Protein AF-A0ABD0ST08-F1 (afdb_monomer_lite)

InterPro domains:
  IPR003152 FATC domain [PF02260] (223-250)
  IPR003152 FATC domain [PS51190] (219-250)
  IPR003152 FATC domain [SM01343] (218-250)
  IPR050517 DNA Damage Response and Repair Kinase [PTHR11139] (200-249)

Foldseek 3Di:
DDLADPPRDHDPVVVVVVVVVVVVVVVVVVVVVVVVLVVLVVLLVVLVVVLVVVVVVLVVVCVVCVVVLVVLVVQLVVDDDPRLSVVLVVLNVVLVVLSVLSVVLNVVVVVPPPPDPSSVVSSVSSVVSVVVNVVSVVVSVVSVVCNVVVVPPPDDDDDCPDDDDPDPDPDDDDDDDDDDDDDDDDDDDDPVVVVVVVVVVVVCVVCVVQQPNVPVVDRDDPVRSVVVVVCCLPDPVNLVPDDVVVVSPD

Sequence (250 aa):
MEMLHPEGNIDTQWVDNVSALIRELTTQRTQEAAAARTRAAQAAARLRTSVDNALVHQATRKALLADTTAPLAVLAQAYKGVNPAATYLSAERSADALVSALQAVGEAEASGVGACALERACVAAGARACAQLAVDLPALNEMLLELHNTWSAETGGRRLTRQAAVVTSRHNKHGTSGVGPWGGGAGGGAGGARSAWGAGVWRRVRLKLEGRDTEPARRAMPHEQVDYIISEATSAENLCLMYEGWMAWV

pLDDT: mean 75.22, std 19.96, range [27.53, 97.81]

Organism: Loxostege sticticalis (NCBI:txid481309)

Radius of gyration: 36.97 Å; chains: 1; bounding box: 87×45×117 Å

Secondary structure (DSSP, 8-state):
-----TT----HHHHHHHHHHHHHHHHHHHHHHHHHHHHHHHHHHHHHHHHHHHHHHHHHHHHHHHHHHHHHHHHHHH--SS-HHHHHHHHHHHHHHHHHHHHHHHHHHHTT-STTHHHHHHHHHHHHHHHHHHHHHHHHHHHHHHHHHHTT-STTS---TT---------------------------SSHHHHHHHHHHHHHHHHHHHT-SS-TTS---HHHHHHHHHHHHT-HHHHTTS-GGG-TT-

Structure (mmCIF, N/CA/C/O backbone):
data_AF-A0ABD0ST08-F1
#
_entry.id   AF-A0ABD0ST08-F1
#
loop_
_atom_site.group_PDB
_atom_site.id
_atom_site.type_symbol
_atom_site.label_atom_id
_atom_site.label_alt_id
_atom_site.label_comp_id
_atom_site.label_asym_id
_atom_site.label_entity_id
_atom_site.label_seq_id
_atom_site.pdbx_PDB_ins_code
_atom_site.Cartn_x
_atom_site.Cartn_y
_atom_site.Cartn_z
_atom_site.occupancy
_atom_site.B_iso_or_equiv
_atom_site.auth_seq_id
_atom_site.auth_comp_id
_atom_site.auth_asym_id
_atom_site.auth_atom_id
_atom_site.pdbx_PDB_model_num
ATOM 1 N N . MET A 1 1 ? 34.126 -20.563 -55.868 1.00 44.44 1 MET A N 1
ATOM 2 C CA . MET A 1 1 ? 33.572 -19.267 -56.303 1.00 44.44 1 MET A CA 1
ATOM 3 C C . MET A 1 1 ? 34.761 -18.350 -56.471 1.00 44.44 1 MET A C 1
ATOM 5 O O . MET A 1 1 ? 35.385 -17.999 -55.479 1.00 44.44 1 MET A O 1
ATOM 9 N N . GLU A 1 2 ? 35.175 -18.168 -57.722 1.00 51.19 2 GLU A N 1
ATOM 10 C CA . GLU A 1 2 ? 36.382 -17.440 -58.116 1.00 51.19 2 GLU A CA 1
ATOM 11 C C . GLU A 1 2 ? 36.305 -15.994 -57.635 1.00 51.19 2 GLU A C 1
ATOM 13 O O . GLU A 1 2 ? 35.372 -15.270 -57.965 1.00 51.19 2 GLU A O 1
ATOM 18 N N . MET A 1 3 ? 37.282 -15.595 -56.827 1.00 51.03 3 MET A N 1
ATOM 19 C CA . MET A 1 3 ? 37.421 -14.223 -56.341 1.00 51.03 3 MET A CA 1
ATOM 20 C C . MET A 1 3 ? 38.846 -13.701 -56.566 1.00 51.03 3 MET A C 1
ATOM 22 O O . MET A 1 3 ? 39.358 -12.893 -55.799 1.00 51.03 3 MET A O 1
ATOM 26 N N . LEU A 1 4 ? 39.503 -14.197 -57.616 1.00 50.00 4 LEU A N 1
ATOM 27 C CA . LEU A 1 4 ? 40.804 -13.727 -58.076 1.00 50.00 4 LEU A CA 1
ATOM 28 C C . LEU A 1 4 ? 40.774 -13.701 -59.606 1.00 50.00 4 LEU A C 1
ATOM 30 O O . LEU A 1 4 ? 40.733 -14.750 -60.246 1.00 50.00 4 LEU A O 1
ATOM 34 N N . HIS A 1 5 ? 40.779 -12.501 -60.188 1.00 54.59 5 HIS A N 1
ATOM 35 C CA . HIS A 1 5 ? 41.140 -12.332 -61.593 1.00 54.59 5 HIS A CA 1
ATOM 36 C C . HIS A 1 5 ? 42.574 -12.859 -61.809 1.00 54.59 5 HIS A C 1
ATOM 38 O O . HIS A 1 5 ? 43.419 -12.675 -60.926 1.00 54.59 5 HIS A O 1
ATOM 44 N N . PRO A 1 6 ? 42.885 -13.478 -62.965 1.00 57.75 6 PRO A N 1
ATOM 45 C CA . PRO A 1 6 ? 44.167 -14.150 -63.209 1.00 57.75 6 PRO A CA 1
ATOM 46 C C . PRO A 1 6 ? 45.412 -13.241 -63.156 1.00 57.75 6 PRO A C 1
ATOM 48 O O . PRO A 1 6 ? 46.523 -13.758 -63.159 1.00 57.75 6 PRO A O 1
ATOM 51 N N . GLU A 1 7 ? 45.258 -11.916 -63.051 1.00 56.44 7 GLU A N 1
ATOM 52 C CA . GLU A 1 7 ? 46.372 -10.953 -63.022 1.00 56.44 7 GLU A CA 1
ATOM 53 C C . GLU A 1 7 ? 46.573 -10.222 -61.679 1.00 56.44 7 GLU A C 1
ATOM 55 O O . GLU A 1 7 ? 47.313 -9.247 -61.608 1.00 56.44 7 GLU A O 1
ATOM 60 N N . GLY A 1 8 ? 45.943 -10.662 -60.584 1.00 59.81 8 GLY A N 1
ATOM 61 C CA . GLY A 1 8 ? 46.183 -10.063 -59.258 1.00 59.81 8 GLY A CA 1
ATOM 62 C C . GLY A 1 8 ? 45.668 -8.624 -59.092 1.00 59.81 8 GLY A C 1
ATOM 63 O O . GLY A 1 8 ? 45.974 -7.979 -58.090 1.00 59.81 8 GLY A O 1
ATOM 64 N N . ASN A 1 9 ? 44.871 -8.127 -60.041 1.00 68.06 9 ASN A N 1
ATOM 65 C CA . ASN A 1 9 ? 44.276 -6.796 -59.987 1.00 68.06 9 ASN A CA 1
ATOM 66 C C . ASN A 1 9 ? 42.896 -6.867 -59.307 1.00 68.06 9 ASN A C 1
ATOM 68 O O . ASN A 1 9 ? 42.010 -7.598 -59.752 1.00 68.06 9 ASN A O 1
ATOM 72 N N . ILE A 1 10 ? 42.737 -6.150 -58.193 1.00 73.94 10 ILE A N 1
ATOM 73 C CA . ILE A 1 10 ? 41.502 -6.100 -57.393 1.00 73.94 10 ILE A CA 1
ATOM 74 C C . ILE A 1 10 ? 40.441 -5.293 -58.160 1.00 73.94 10 ILE A C 1
ATOM 76 O O . ILE A 1 10 ? 40.736 -4.195 -58.628 1.00 73.94 10 ILE A O 1
ATOM 80 N N . ASP A 1 11 ? 39.209 -5.805 -58.264 1.00 83.81 11 ASP A N 1
ATOM 81 C CA . ASP A 1 11 ? 38.077 -5.076 -58.857 1.00 83.81 11 ASP A CA 1
ATOM 82 C C . ASP A 1 11 ? 37.709 -3.866 -57.982 1.00 83.81 11 ASP A C 1
ATOM 84 O O . ASP A 1 11 ? 37.121 -3.996 -56.903 1.00 83.81 11 ASP A O 1
ATOM 88 N N . THR A 1 12 ? 38.078 -2.674 -58.444 1.00 84.94 12 THR A N 1
ATOM 89 C CA . THR A 1 12 ? 37.851 -1.416 -57.729 1.00 84.94 12 THR A CA 1
ATOM 90 C C . THR A 1 12 ? 36.372 -1.043 -57.655 1.00 84.94 12 THR A C 1
ATOM 92 O O . THR A 1 12 ? 35.947 -0.502 -56.638 1.00 84.94 12 THR A O 1
ATOM 95 N N . GLN A 1 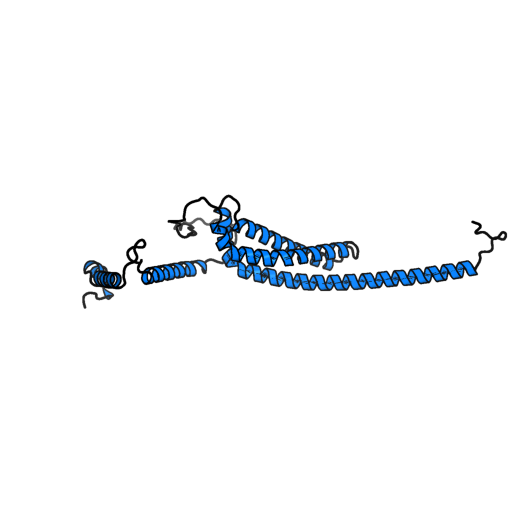13 ? 35.562 -1.394 -58.661 1.00 86.69 13 GLN A N 1
ATOM 96 C CA . GLN A 1 13 ? 34.120 -1.130 -58.645 1.00 86.69 13 GLN A CA 1
ATOM 97 C C . GLN A 1 13 ? 33.414 -2.005 -57.609 1.00 86.69 13 GLN A C 1
ATOM 99 O O . GLN A 1 13 ? 32.537 -1.532 -56.883 1.00 86.69 13 GLN A O 1
ATOM 104 N N . TRP A 1 14 ? 33.815 -3.273 -57.498 1.00 90.00 14 TRP A N 1
ATOM 105 C CA . TRP A 1 14 ? 33.323 -4.149 -56.438 1.00 90.00 14 TRP A CA 1
ATOM 106 C C . TRP A 1 14 ? 33.708 -3.626 -55.048 1.00 90.00 14 TRP A C 1
ATOM 108 O O . TRP A 1 14 ? 32.847 -3.543 -54.169 1.00 90.00 14 TRP A O 1
ATOM 118 N N . VAL A 1 15 ? 34.967 -3.211 -54.854 1.00 91.31 15 VAL A N 1
ATOM 119 C CA . VAL A 1 15 ? 35.430 -2.632 -53.580 1.00 91.31 15 VAL A CA 1
ATOM 120 C C . VAL A 1 15 ? 34.651 -1.366 -53.222 1.00 91.31 15 VAL A C 1
ATOM 122 O O . VAL A 1 15 ? 34.252 -1.216 -52.065 1.00 91.31 15 VAL A O 1
ATOM 125 N N . ASP A 1 16 ? 34.389 -0.481 -54.183 1.00 93.06 16 ASP A N 1
ATOM 126 C CA . ASP A 1 16 ? 33.629 0.752 -53.959 1.00 93.06 16 ASP A CA 1
ATOM 127 C C . ASP A 1 16 ? 32.175 0.463 -53.570 1.00 93.06 16 ASP A C 1
ATOM 129 O O . ASP A 1 16 ? 31.674 1.026 -52.592 1.00 93.06 16 ASP A O 1
ATOM 133 N N . ASN A 1 17 ? 31.519 -0.476 -54.260 1.00 93.56 17 ASN A N 1
ATOM 134 C CA . ASN A 1 17 ? 30.146 -0.886 -53.961 1.00 93.56 17 ASN A CA 1
ATOM 135 C C . ASN A 1 17 ? 30.027 -1.533 -52.573 1.00 93.56 17 ASN A C 1
ATOM 137 O O . ASN A 1 17 ? 29.142 -1.178 -51.791 1.00 93.56 17 ASN A O 1
ATOM 141 N N . VAL A 1 18 ? 30.936 -2.450 -52.229 1.00 95.50 18 VAL A N 1
ATOM 142 C CA . VAL A 1 18 ? 30.960 -3.089 -50.904 1.00 95.50 18 VAL A CA 1
ATOM 143 C C . VAL A 1 18 ? 31.281 -2.065 -49.815 1.00 95.50 18 VAL A C 1
ATOM 145 O O . VAL A 1 18 ? 30.653 -2.073 -48.758 1.00 95.50 18 VAL A O 1
ATOM 148 N N . SER A 1 19 ? 32.205 -1.137 -50.069 1.00 95.19 19 SER A N 1
ATOM 149 C CA . SER A 1 19 ? 32.544 -0.066 -49.127 1.00 95.19 19 SER A CA 1
ATOM 150 C C . SER A 1 19 ? 31.372 0.887 -48.894 1.00 95.19 19 SER A C 1
ATOM 152 O O . SER A 1 19 ? 31.123 1.279 -47.752 1.00 95.19 19 SER A O 1
ATOM 154 N N . ALA A 1 20 ? 30.634 1.249 -49.947 1.00 95.69 20 ALA A N 1
ATOM 155 C CA . ALA A 1 20 ? 29.423 2.058 -49.846 1.00 95.69 20 ALA A CA 1
ATOM 156 C C . ALA A 1 20 ? 28.346 1.342 -49.019 1.00 95.69 20 ALA A C 1
ATOM 158 O O . ALA A 1 20 ? 27.823 1.930 -48.072 1.00 95.69 20 ALA A O 1
ATOM 159 N N . LEU A 1 21 ? 28.106 0.054 -49.291 1.00 97.31 21 LEU A N 1
ATOM 160 C CA . LEU A 1 21 ? 27.150 -0.765 -48.544 1.00 97.31 21 LEU A CA 1
ATOM 161 C C . LEU A 1 21 ? 27.536 -0.904 -47.063 1.00 97.31 21 LEU A C 1
ATOM 163 O O . LEU A 1 21 ? 26.688 -0.774 -46.185 1.00 97.31 21 LEU A O 1
ATOM 167 N N . ILE A 1 22 ? 28.816 -1.136 -46.754 1.00 96.81 22 ILE A N 1
ATOM 168 C CA . ILE A 1 22 ? 29.294 -1.220 -45.366 1.00 96.81 22 ILE A CA 1
ATOM 169 C C . ILE A 1 22 ? 29.118 0.122 -44.656 1.00 96.81 22 ILE A C 1
ATOM 171 O O . ILE A 1 22 ? 28.684 0.139 -43.502 1.00 96.81 22 ILE A O 1
ATOM 175 N N . ARG A 1 23 ? 29.422 1.248 -45.316 1.00 97.31 23 ARG A N 1
ATOM 176 C CA . ARG A 1 23 ? 29.200 2.585 -44.741 1.00 97.31 23 ARG A CA 1
ATOM 177 C C . ARG A 1 23 ? 27.723 2.807 -44.443 1.00 97.31 23 ARG A C 1
ATOM 179 O O . ARG A 1 23 ? 27.417 3.221 -43.331 1.00 97.31 23 ARG A O 1
ATOM 186 N N . GLU A 1 24 ? 26.836 2.478 -45.376 1.00 97.81 24 GLU A N 1
ATOM 187 C CA . GLU A 1 24 ? 25.385 2.590 -45.202 1.00 97.81 24 GLU A CA 1
ATOM 188 C C . GLU A 1 24 ? 24.858 1.692 -44.071 1.00 97.81 24 GLU A C 1
ATOM 190 O O . GLU A 1 24 ? 24.142 2.152 -43.185 1.00 97.81 24 GLU A O 1
ATOM 195 N N . LEU A 1 25 ? 25.271 0.424 -44.016 1.00 97.56 25 LEU A N 1
ATOM 196 C CA . LEU A 1 25 ? 24.889 -0.471 -42.920 1.00 97.56 25 LEU A CA 1
ATOM 197 C C . LEU A 1 25 ? 25.430 0.026 -41.574 1.00 97.56 25 LEU A C 1
ATOM 199 O O . LEU A 1 25 ? 24.747 -0.066 -40.553 1.00 97.56 25 LEU A O 1
ATOM 203 N N . THR A 1 26 ? 26.641 0.582 -41.551 1.00 96.62 26 THR A N 1
ATOM 204 C CA . THR A 1 26 ? 27.239 1.135 -40.328 1.00 96.62 26 THR A CA 1
ATOM 205 C C . THR A 1 26 ? 26.495 2.390 -39.870 1.00 96.62 26 THR A C 1
ATOM 207 O O . THR A 1 26 ? 26.202 2.531 -38.679 1.00 96.62 26 THR A O 1
ATOM 210 N N . THR A 1 27 ? 26.134 3.296 -40.783 1.00 97.62 27 THR A N 1
ATOM 211 C CA . THR A 1 27 ? 25.330 4.481 -40.448 1.00 97.62 27 THR A CA 1
ATOM 212 C C . THR A 1 27 ? 23.935 4.080 -39.978 1.00 97.62 27 THR A C 1
ATOM 214 O O . THR A 1 27 ? 23.487 4.571 -38.943 1.00 97.62 27 THR A O 1
ATOM 217 N N . GLN A 1 28 ? 23.285 3.118 -40.635 1.00 97.56 28 GLN A N 1
ATOM 218 C CA . GLN A 1 28 ? 21.985 2.606 -40.204 1.00 97.56 28 GLN A CA 1
ATOM 219 C C . GLN A 1 28 ? 22.060 2.008 -38.790 1.00 97.56 28 GLN A C 1
ATOM 221 O O . GLN A 1 28 ? 21.291 2.387 -37.906 1.00 97.56 28 GLN A O 1
ATOM 226 N N . ARG A 1 29 ? 23.020 1.111 -38.527 1.00 96.19 29 ARG A N 1
ATOM 227 C CA . ARG A 1 29 ? 23.165 0.471 -37.207 1.00 96.19 29 ARG A CA 1
ATOM 228 C C . ARG A 1 29 ? 23.524 1.457 -36.102 1.00 96.19 29 ARG A C 1
ATOM 230 O O . ARG A 1 29 ? 23.041 1.311 -34.979 1.00 96.19 29 ARG A O 1
ATOM 237 N N . THR A 1 30 ? 24.337 2.470 -36.393 1.00 95.44 30 THR A N 1
ATOM 238 C CA . THR A 1 30 ? 24.665 3.518 -35.412 1.00 95.44 30 THR A CA 1
ATOM 239 C C . THR A 1 30 ? 23.458 4.405 -35.102 1.00 95.44 30 THR A C 1
ATOM 241 O O . THR A 1 30 ? 23.235 4.718 -33.931 1.00 95.44 30 THR A O 1
ATOM 244 N N . GLN A 1 31 ? 22.628 4.735 -36.098 1.00 95.62 31 GLN A N 1
ATOM 245 C CA . GLN A 1 31 ? 21.361 5.447 -35.894 1.00 95.62 31 GLN A CA 1
ATOM 246 C C . GLN A 1 31 ? 20.361 4.618 -35.073 1.00 95.62 31 GLN A C 1
ATOM 248 O O . GLN A 1 31 ? 19.798 5.126 -34.101 1.00 95.62 31 GLN A O 1
ATOM 253 N N . GLU A 1 32 ? 20.185 3.332 -35.393 1.00 94.31 32 GLU A N 1
ATOM 254 C CA . GLU A 1 32 ? 19.333 2.410 -34.627 1.00 94.31 32 GLU A CA 1
ATOM 255 C C . GLU A 1 32 ? 19.791 2.299 -33.162 1.00 94.31 32 GLU A C 1
ATOM 257 O O . GLU A 1 32 ? 18.970 2.364 -32.240 1.00 94.31 32 GLU A O 1
ATOM 262 N N . ALA A 1 33 ? 21.103 2.190 -32.927 1.00 86.69 33 ALA A N 1
ATOM 263 C CA . ALA A 1 33 ? 21.679 2.139 -31.585 1.00 86.69 33 ALA A CA 1
ATOM 264 C C . ALA A 1 33 ? 21.477 3.455 -30.813 1.00 86.69 33 ALA A C 1
ATOM 266 O O . ALA A 1 33 ? 21.125 3.425 -29.632 1.00 86.69 33 ALA A O 1
ATOM 267 N N . ALA A 1 34 ? 21.652 4.609 -31.464 1.00 86.88 34 ALA A N 1
ATOM 268 C CA . ALA A 1 34 ? 21.391 5.914 -30.859 1.00 86.88 34 ALA A CA 1
ATOM 269 C C . ALA A 1 34 ? 19.909 6.069 -30.474 1.00 86.88 34 ALA A C 1
ATOM 271 O O . ALA A 1 34 ? 19.604 6.444 -29.342 1.00 86.88 34 ALA A O 1
ATOM 272 N N . ALA A 1 35 ? 18.988 5.687 -31.365 1.00 88.19 35 ALA A N 1
ATOM 273 C CA . ALA A 1 35 ? 17.549 5.709 -31.106 1.00 88.19 35 ALA A CA 1
ATOM 274 C C . ALA A 1 35 ? 17.116 4.725 -30.002 1.00 88.19 35 ALA A C 1
ATOM 276 O O . ALA A 1 35 ? 16.138 4.961 -29.292 1.00 88.19 35 ALA A O 1
ATOM 277 N N . ALA A 1 36 ? 17.808 3.593 -29.845 1.00 82.31 36 ALA A N 1
ATOM 278 C CA . ALA A 1 36 ? 17.570 2.671 -28.736 1.00 82.31 36 ALA A CA 1
ATOM 279 C C . ALA A 1 36 ? 18.035 3.255 -27.392 1.00 82.31 36 ALA A C 1
ATOM 281 O O . ALA A 1 36 ? 17.310 3.148 -26.401 1.00 82.31 36 ALA A O 1
ATOM 282 N N . ARG A 1 37 ? 19.198 3.919 -27.364 1.00 81.12 37 ARG A N 1
ATOM 283 C CA . ARG A 1 37 ? 19.733 4.582 -26.162 1.00 81.12 37 ARG A CA 1
ATOM 284 C C . ARG A 1 37 ? 18.841 5.726 -25.687 1.00 81.12 37 ARG A C 1
ATOM 286 O O . ARG A 1 37 ? 18.556 5.811 -24.497 1.00 81.12 37 ARG A O 1
ATOM 293 N N . THR A 1 38 ? 18.346 6.569 -26.595 1.00 84.19 38 THR A N 1
ATOM 294 C CA . THR A 1 38 ? 17.434 7.667 -26.226 1.00 84.19 38 THR A CA 1
ATOM 295 C C . THR A 1 38 ? 16.123 7.147 -25.638 1.00 84.19 38 THR A C 1
ATOM 297 O O . THR A 1 38 ? 15.671 7.657 -24.614 1.00 84.19 38 THR A O 1
ATOM 300 N N . ARG A 1 39 ? 15.541 6.087 -26.217 1.00 84.06 39 ARG A N 1
ATOM 301 C CA . ARG A 1 39 ? 14.348 5.425 -25.660 1.00 84.06 39 ARG A CA 1
ATOM 302 C C . ARG A 1 39 ? 14.599 4.836 -24.272 1.00 84.06 39 ARG A C 1
ATOM 304 O O . ARG A 1 39 ? 13.748 4.988 -23.400 1.00 84.06 39 ARG A O 1
ATOM 311 N N . ALA A 1 40 ? 15.750 4.196 -24.055 1.00 76.12 40 ALA A N 1
ATOM 312 C CA . ALA A 1 40 ? 16.120 3.657 -22.746 1.00 76.12 40 ALA A CA 1
ATOM 313 C C . ALA A 1 40 ? 16.259 4.769 -21.693 1.00 76.12 40 ALA A C 1
ATOM 315 O O . ALA A 1 40 ? 15.669 4.666 -20.622 1.00 76.12 40 ALA A O 1
ATOM 316 N N . ALA A 1 41 ? 16.931 5.875 -22.030 1.00 76.62 41 ALA A N 1
ATOM 317 C CA . ALA A 1 41 ? 17.074 7.027 -21.140 1.00 76.62 41 ALA A CA 1
ATOM 318 C C . ALA A 1 41 ? 15.720 7.665 -20.773 1.00 76.62 41 ALA A C 1
ATOM 320 O O . ALA A 1 41 ? 15.476 7.995 -19.613 1.00 76.62 41 ALA A O 1
ATOM 321 N N . GLN A 1 42 ? 14.805 7.799 -21.740 1.00 83.00 42 GLN A N 1
ATOM 322 C CA . GLN A 1 42 ? 13.447 8.292 -21.480 1.00 83.00 42 GLN A CA 1
ATOM 323 C C . GLN A 1 42 ? 12.643 7.340 -20.582 1.00 83.00 42 GLN A C 1
ATOM 325 O O . GLN A 1 42 ? 11.906 7.798 -19.710 1.00 83.00 42 GLN A O 1
ATOM 330 N N . ALA A 1 43 ? 12.772 6.025 -20.782 1.00 78.88 43 ALA A N 1
ATOM 331 C CA . ALA A 1 43 ? 12.113 5.026 -19.943 1.00 78.88 43 ALA A CA 1
ATOM 332 C C . ALA A 1 43 ? 12.647 5.049 -18.502 1.00 78.88 43 ALA A C 1
ATOM 334 O O . ALA A 1 43 ? 11.849 5.046 -17.567 1.00 78.88 43 ALA A O 1
ATOM 335 N N . ALA A 1 44 ? 13.966 5.157 -18.328 1.00 75.25 44 ALA A N 1
ATOM 336 C CA . ALA A 1 44 ? 14.616 5.307 -17.027 1.00 75.25 44 ALA A CA 1
ATOM 337 C C . ALA A 1 44 ? 14.145 6.576 -16.293 1.00 75.25 44 ALA A C 1
ATOM 339 O O . ALA A 1 44 ? 13.758 6.522 -15.128 1.00 75.25 44 ALA A O 1
ATOM 340 N N . ALA A 1 45 ? 14.070 7.717 -16.989 1.00 80.06 45 ALA A N 1
ATOM 341 C CA . ALA A 1 45 ? 13.554 8.957 -16.405 1.00 80.06 45 ALA A CA 1
ATOM 342 C C . ALA A 1 45 ? 12.098 8.820 -15.922 1.00 80.06 45 ALA A C 1
ATOM 344 O O . ALA A 1 45 ? 11.773 9.238 -14.812 1.00 80.06 45 ALA A O 1
ATOM 345 N N . ARG A 1 46 ? 11.228 8.181 -16.719 1.00 82.56 46 ARG A N 1
ATOM 346 C CA . ARG A 1 46 ? 9.836 7.898 -16.323 1.00 82.56 46 ARG A CA 1
ATOM 347 C C . ARG A 1 46 ? 9.762 6.965 -15.115 1.00 82.56 46 ARG A C 1
ATOM 349 O O . ARG A 1 46 ? 8.939 7.196 -14.231 1.00 82.56 46 ARG A O 1
ATOM 356 N N . LEU A 1 47 ? 10.618 5.940 -15.073 1.00 78.44 47 LEU A N 1
ATOM 357 C CA . LEU A 1 47 ? 10.703 5.020 -13.942 1.00 78.44 47 LEU A CA 1
ATOM 358 C C . LEU A 1 47 ? 11.059 5.782 -12.661 1.00 78.44 47 LEU A C 1
ATOM 360 O O . LEU A 1 47 ? 10.341 5.639 -11.679 1.00 78.44 47 LEU A O 1
ATOM 364 N N . ARG A 1 48 ? 12.068 6.660 -12.683 1.00 78.69 48 ARG A N 1
ATOM 365 C CA . 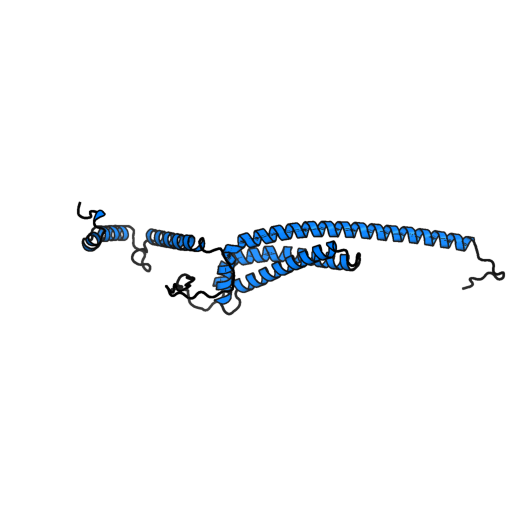ARG A 1 48 ? 12.452 7.472 -11.510 1.00 78.69 48 ARG A CA 1
ATOM 366 C C . ARG A 1 48 ? 11.295 8.300 -10.969 1.00 78.69 48 ARG A C 1
ATOM 368 O O . ARG A 1 48 ? 10.954 8.162 -9.804 1.00 78.69 48 ARG A O 1
ATOM 375 N N . THR A 1 49 ? 10.613 9.056 -11.831 1.00 83.75 49 THR A N 1
ATOM 376 C CA . THR A 1 49 ? 9.440 9.838 -11.406 1.00 83.75 49 THR A CA 1
ATOM 377 C C . THR A 1 49 ? 8.344 8.950 -10.808 1.00 83.75 49 THR A C 1
ATOM 379 O O . THR A 1 49 ? 7.701 9.326 -9.831 1.00 83.75 49 THR A O 1
ATOM 382 N N . SER A 1 50 ? 8.123 7.754 -11.364 1.00 81.62 50 SER A N 1
ATOM 383 C CA . SER A 1 50 ? 7.146 6.813 -10.806 1.00 81.62 50 SER A CA 1
ATOM 384 C C . SER A 1 50 ? 7.568 6.243 -9.447 1.00 81.62 50 SER A C 1
ATOM 386 O O . SER A 1 50 ? 6.713 6.077 -8.579 1.00 81.62 50 SER A O 1
ATOM 388 N N . VAL A 1 51 ? 8.867 5.998 -9.239 1.00 81.38 51 VAL A N 1
ATOM 389 C CA . VAL A 1 51 ? 9.429 5.543 -7.960 1.00 81.38 51 VAL A CA 1
ATOM 390 C C . VAL A 1 51 ? 9.287 6.632 -6.901 1.00 81.38 51 VAL A C 1
ATOM 392 O O . VAL A 1 51 ? 8.788 6.344 -5.817 1.00 81.38 51 VAL A O 1
ATOM 395 N N . ASP A 1 52 ? 9.619 7.883 -7.227 1.00 84.31 52 ASP A N 1
ATOM 396 C CA . ASP A 1 52 ? 9.464 9.018 -6.309 1.00 84.31 52 ASP A CA 1
ATOM 397 C C . ASP A 1 52 ? 8.007 9.163 -5.844 1.00 84.31 52 ASP A C 1
ATOM 399 O O . ASP A 1 52 ? 7.724 9.257 -4.647 1.00 84.31 52 ASP A O 1
ATOM 403 N N . ASN A 1 53 ? 7.057 9.089 -6.783 1.00 85.81 53 ASN A N 1
ATOM 404 C CA . ASN A 1 53 ? 5.631 9.119 -6.460 1.00 85.81 53 ASN A CA 1
ATOM 405 C C . ASN A 1 53 ? 5.218 7.924 -5.586 1.00 85.81 53 ASN A C 1
ATOM 407 O O . ASN A 1 53 ? 4.483 8.095 -4.611 1.00 85.81 53 ASN A O 1
ATOM 411 N N . ALA A 1 54 ? 5.700 6.716 -5.896 1.00 83.06 54 ALA A N 1
ATOM 412 C CA . ALA A 1 54 ? 5.404 5.520 -5.111 1.00 83.06 54 ALA A CA 1
ATOM 413 C C . ALA A 1 54 ? 5.906 5.640 -3.663 1.00 83.06 54 ALA A C 1
ATOM 415 O O . ALA A 1 54 ? 5.186 5.250 -2.745 1.00 83.06 54 ALA A O 1
ATOM 416 N N . LEU A 1 55 ? 7.081 6.237 -3.438 1.00 85.25 55 LEU A N 1
ATOM 417 C CA . LEU A 1 55 ? 7.633 6.470 -2.099 1.00 85.25 55 LEU A CA 1
ATOM 418 C C . LEU A 1 55 ? 6.782 7.457 -1.287 1.00 85.25 55 LEU A C 1
ATOM 420 O O . LEU A 1 55 ? 6.489 7.207 -0.115 1.00 85.25 55 LEU A O 1
ATOM 424 N N . VAL A 1 56 ? 6.310 8.542 -1.911 1.00 89.50 56 VAL A N 1
ATOM 425 C CA . VAL A 1 56 ? 5.383 9.494 -1.272 1.00 89.50 56 VAL A CA 1
ATOM 426 C C . VAL A 1 56 ? 4.063 8.805 -0.898 1.00 89.50 56 VAL A C 1
ATOM 428 O O . VAL A 1 56 ? 3.558 8.955 0.222 1.00 89.50 56 VAL A O 1
ATOM 431 N N . HIS A 1 57 ? 3.507 8.001 -1.807 1.00 86.44 57 HIS A N 1
ATOM 432 C CA . HIS A 1 57 ? 2.282 7.242 -1.550 1.00 86.44 57 HIS A CA 1
ATOM 433 C C . HIS A 1 57 ? 2.468 6.158 -0.476 1.00 86.44 57 HIS A C 1
ATOM 435 O O . HIS A 1 57 ? 1.577 5.939 0.344 1.00 86.44 57 HIS A O 1
ATOM 441 N N . GLN A 1 58 ? 3.633 5.516 -0.410 1.00 87.50 58 GLN A N 1
ATOM 442 C CA . GLN A 1 58 ? 3.940 4.543 0.636 1.00 87.50 58 GLN A CA 1
ATOM 443 C C . GLN A 1 58 ? 4.040 5.214 2.012 1.00 87.50 58 GLN A C 1
ATOM 445 O O . GLN A 1 58 ? 3.479 4.707 2.984 1.00 87.50 58 GLN A O 1
ATOM 450 N N . ALA A 1 59 ? 4.700 6.371 2.108 1.00 88.19 59 ALA A N 1
ATOM 451 C CA . ALA A 1 59 ? 4.812 7.117 3.360 1.00 88.19 59 ALA A CA 1
ATOM 452 C C . ALA A 1 59 ? 3.437 7.559 3.889 1.00 88.19 59 ALA A C 1
ATOM 454 O O . ALA A 1 59 ? 3.125 7.364 5.066 1.00 88.19 59 ALA A O 1
ATOM 455 N N . THR A 1 60 ? 2.583 8.092 3.010 1.00 89.62 60 THR A N 1
ATOM 456 C CA . THR A 1 60 ? 1.206 8.476 3.370 1.00 89.62 60 THR A CA 1
ATOM 457 C C . THR A 1 60 ? 0.367 7.271 3.789 1.00 89.62 60 THR A C 1
ATOM 459 O O . THR A 1 60 ? -0.315 7.331 4.812 1.00 89.62 60 THR A O 1
ATOM 462 N N . ARG A 1 61 ? 0.468 6.140 3.078 1.00 87.94 61 ARG A N 1
ATOM 463 C CA . ARG A 1 61 ? -0.195 4.888 3.471 1.00 87.94 61 ARG A CA 1
ATOM 464 C C . ARG A 1 61 ? 0.253 4.413 4.855 1.00 87.94 61 ARG A C 1
ATOM 466 O O . ARG A 1 61 ? -0.599 4.080 5.672 1.00 87.94 61 ARG A O 1
ATOM 473 N N . LYS A 1 62 ? 1.556 4.417 5.151 1.00 87.62 62 LYS A N 1
ATOM 474 C CA . LYS A 1 62 ? 2.079 4.037 6.476 1.00 87.62 62 LYS A CA 1
ATOM 475 C C . LYS A 1 62 ? 1.548 4.937 7.587 1.00 87.62 62 LYS A C 1
ATOM 477 O O . LYS A 1 62 ? 1.181 4.435 8.644 1.00 87.62 62 LYS A O 1
ATOM 482 N N . ALA A 1 63 ? 1.451 6.243 7.336 1.00 89.00 63 ALA A N 1
ATOM 483 C CA . ALA A 1 63 ? 0.860 7.180 8.287 1.00 89.00 63 ALA A CA 1
ATOM 484 C C . ALA A 1 63 ? -0.624 6.873 8.554 1.00 89.00 63 ALA A C 1
ATOM 486 O O . ALA A 1 63 ? -1.035 6.834 9.710 1.00 89.00 63 ALA A O 1
ATOM 487 N N . LEU A 1 64 ? -1.411 6.592 7.508 1.00 88.56 64 LEU A N 1
ATOM 488 C CA . LEU A 1 64 ? -2.826 6.219 7.643 1.00 88.56 64 LEU A CA 1
ATOM 489 C C . LEU A 1 64 ? -3.016 4.885 8.376 1.00 88.56 64 LEU A C 1
ATOM 491 O O . LEU A 1 64 ? -3.965 4.722 9.139 1.00 88.56 64 LEU A O 1
ATOM 495 N N . LEU A 1 65 ? -2.115 3.927 8.154 1.00 87.19 65 LEU A N 1
ATOM 496 C CA . LEU A 1 65 ? -2.193 2.607 8.773 1.00 87.19 65 LEU A CA 1
ATOM 497 C C . LEU A 1 65 ? -1.630 2.564 10.195 1.00 87.19 65 LEU A C 1
ATOM 499 O O . LEU A 1 65 ? -1.886 1.574 10.884 1.00 87.19 65 LEU A O 1
ATOM 503 N N . ALA A 1 66 ? -0.915 3.596 10.656 1.00 86.81 66 ALA A N 1
ATOM 504 C CA . ALA A 1 66 ? -0.200 3.601 11.934 1.00 86.81 66 ALA A CA 1
ATOM 505 C C . ALA A 1 66 ? -1.077 3.127 13.107 1.00 86.81 66 ALA A C 1
ATOM 507 O O . ALA A 1 66 ? -0.681 2.220 13.842 1.00 86.81 66 ALA A O 1
ATOM 508 N N . ASP A 1 67 ? -2.307 3.635 13.199 1.00 84.31 67 ASP A N 1
ATOM 509 C CA . ASP A 1 67 ? -3.253 3.292 14.268 1.00 84.31 67 ASP A CA 1
ATOM 510 C C . ASP A 1 67 ? -3.808 1.860 14.163 1.00 84.31 67 ASP A C 1
ATOM 512 O O . ASP A 1 67 ? -4.227 1.269 15.159 1.00 84.31 67 ASP A O 1
ATOM 516 N N . THR A 1 68 ? -3.791 1.274 12.963 1.00 84.56 68 THR A N 1
ATOM 517 C CA . THR A 1 68 ? -4.333 -0.067 12.682 1.00 84.56 68 THR A CA 1
ATOM 518 C C . THR A 1 68 ? -3.289 -1.179 12.799 1.00 84.56 68 THR A C 1
ATOM 520 O O . THR A 1 68 ? -3.644 -2.322 13.090 1.00 84.56 68 THR A O 1
ATOM 523 N N . THR A 1 69 ? -1.999 -0.859 12.646 1.00 86.06 69 THR A N 1
ATOM 524 C CA . THR A 1 69 ? -0.912 -1.855 12.653 1.00 86.06 69 THR A CA 1
ATOM 525 C C . THR A 1 69 ? -0.803 -2.621 13.974 1.00 86.06 69 THR A C 1
ATOM 527 O O . THR A 1 69 ? -0.736 -3.851 13.971 1.00 86.06 69 THR A O 1
ATOM 530 N N . ALA A 1 70 ? -0.828 -1.923 15.114 1.00 84.19 70 ALA A N 1
ATOM 531 C CA . ALA A 1 70 ? -0.704 -2.548 16.430 1.00 84.19 70 ALA A CA 1
ATOM 532 C C . ALA A 1 70 ? -1.899 -3.466 16.771 1.00 84.19 70 ALA A C 1
ATOM 534 O O . ALA A 1 70 ? -1.660 -4.609 17.173 1.00 84.19 70 ALA A O 1
ATOM 535 N N . PRO A 1 71 ? -3.168 -3.052 16.565 1.00 85.38 71 PRO A N 1
ATOM 536 C CA . PRO A 1 71 ? -4.311 -3.957 16.671 1.00 85.38 71 PRO A CA 1
ATOM 537 C C . PRO A 1 71 ? -4.191 -5.189 15.769 1.00 85.38 71 PRO A C 1
ATOM 539 O O . PRO A 1 71 ? -4.373 -6.307 16.248 1.00 85.38 71 PRO A O 1
ATOM 542 N N . LEU A 1 72 ? -3.832 -5.014 14.492 1.00 86.62 72 LEU A N 1
ATOM 543 C CA . LEU A 1 72 ? -3.679 -6.124 13.548 1.00 86.62 72 LEU A CA 1
ATOM 544 C C . LEU A 1 72 ? -2.585 -7.106 13.982 1.00 86.62 72 LEU A C 1
ATOM 546 O O . LEU A 1 72 ? -2.770 -8.312 13.847 1.00 86.62 72 LEU A O 1
ATOM 550 N N . ALA A 1 73 ? -1.480 -6.626 14.559 1.00 86.25 73 ALA A N 1
ATOM 551 C CA . ALA A 1 73 ? -0.413 -7.484 15.072 1.00 86.25 73 ALA A CA 1
ATOM 552 C C . ALA A 1 73 ? -0.869 -8.338 16.268 1.00 86.25 73 ALA A C 1
ATOM 554 O O . ALA A 1 73 ? -0.542 -9.523 16.347 1.00 86.25 73 ALA A O 1
ATOM 555 N N . VAL A 1 74 ? -1.666 -7.765 17.176 1.00 84.62 74 VAL A N 1
ATOM 556 C CA . VAL A 1 74 ? -2.271 -8.516 18.289 1.00 84.62 74 VAL A CA 1
ATOM 557 C C . VAL A 1 74 ? -3.247 -9.566 17.755 1.00 84.62 74 VAL A C 1
ATOM 559 O O . VAL A 1 74 ? -3.202 -10.725 18.168 1.00 84.62 74 VAL A O 1
ATOM 562 N N . LEU A 1 75 ? -4.096 -9.183 16.799 1.00 80.69 75 LEU A N 1
ATOM 563 C CA . LEU A 1 75 ? -5.052 -10.081 16.151 1.00 80.69 75 LEU A CA 1
ATOM 564 C C . LEU A 1 75 ? -4.356 -11.218 15.389 1.00 80.69 75 LEU A C 1
ATOM 566 O O . LEU A 1 75 ? -4.801 -12.363 15.466 1.00 80.69 75 LEU A O 1
ATOM 570 N N . ALA A 1 76 ? -3.232 -10.932 14.729 1.00 83.94 76 ALA A N 1
ATOM 571 C CA . ALA A 1 76 ? -2.408 -11.912 14.028 1.00 83.94 76 ALA A CA 1
ATOM 572 C C . ALA A 1 76 ? -1.852 -13.000 14.967 1.00 83.94 76 ALA A C 1
ATOM 574 O O . ALA A 1 76 ? -1.746 -14.159 14.574 1.00 83.94 76 ALA A O 1
ATOM 575 N N . GLN A 1 77 ? -1.526 -12.643 16.213 1.00 81.19 77 GLN A N 1
ATOM 576 C CA . GLN A 1 77 ? -0.998 -13.573 17.219 1.00 81.19 77 GLN A CA 1
ATOM 577 C C . GLN A 1 77 ? -2.091 -14.345 17.970 1.00 81.19 77 GLN A C 1
ATOM 579 O O . GLN A 1 77 ? -1.852 -15.459 18.436 1.00 81.19 77 GLN A O 1
ATOM 584 N N . ALA A 1 78 ? -3.280 -13.755 18.117 1.00 74.44 78 ALA A N 1
ATOM 585 C CA . ALA A 1 78 ? -4.358 -14.313 18.931 1.00 74.44 78 ALA A CA 1
ATOM 586 C C . ALA A 1 78 ? -5.024 -15.556 18.314 1.00 74.44 78 ALA A C 1
ATOM 588 O O . ALA A 1 78 ? -5.536 -16.400 19.050 1.00 74.44 78 ALA A O 1
ATOM 589 N N . TYR A 1 79 ? -5.019 -15.679 16.984 1.00 66.88 79 TYR A N 1
ATOM 590 C CA . TYR A 1 79 ? -5.671 -16.775 16.266 1.00 66.88 79 TYR A CA 1
ATOM 591 C C . TYR A 1 79 ? -4.655 -17.714 15.613 1.00 66.88 79 TYR A C 1
ATOM 593 O O . TYR A 1 79 ? -3.773 -17.278 14.874 1.00 66.88 79 TYR A O 1
ATOM 601 N N . LYS A 1 80 ? -4.811 -19.019 15.865 1.00 63.97 80 LYS A N 1
ATOM 602 C CA . LYS A 1 80 ? -4.065 -20.094 15.195 1.00 63.97 80 LYS A CA 1
ATOM 603 C C . LYS A 1 80 ? -4.907 -20.606 14.021 1.00 63.97 80 LYS A C 1
ATOM 605 O O . LYS A 1 80 ? -5.999 -21.103 14.269 1.00 63.97 80 LYS A O 1
ATOM 610 N N . GLY A 1 81 ? -4.416 -20.496 12.784 1.00 73.19 81 GLY A N 1
ATOM 611 C CA . GLY A 1 81 ? -5.144 -20.918 11.575 1.00 73.19 81 GLY A CA 1
ATOM 612 C C . GLY A 1 81 ? -5.016 -19.922 10.421 1.00 73.19 81 GLY A C 1
ATOM 613 O O . GLY A 1 81 ? -4.023 -19.191 10.347 1.00 73.19 81 GLY A O 1
ATOM 614 N N . VAL A 1 82 ? -6.015 -19.885 9.532 1.00 73.62 82 VAL A N 1
ATOM 615 C CA . VAL A 1 82 ? -6.090 -18.902 8.439 1.00 73.62 82 VAL A CA 1
ATOM 616 C C . VAL A 1 82 ? -6.517 -17.564 9.033 1.00 73.62 82 VAL A C 1
ATOM 618 O O . VAL A 1 82 ? -7.691 -17.264 9.211 1.00 73.62 82 VAL A O 1
ATOM 621 N N . ASN A 1 83 ? -5.526 -16.758 9.405 1.00 84.25 83 ASN A N 1
ATOM 622 C CA . ASN A 1 83 ? -5.761 -15.485 10.064 1.00 84.25 83 ASN A CA 1
ATOM 623 C C . ASN A 1 83 ? -5.700 -14.330 9.047 1.00 84.25 83 ASN A C 1
ATOM 625 O O . ASN A 1 83 ? -4.597 -14.007 8.592 1.00 84.25 83 ASN A O 1
ATOM 629 N N . PRO A 1 84 ? -6.830 -13.663 8.733 1.00 84.69 84 PRO A N 1
ATOM 630 C CA . PRO A 1 84 ? -6.864 -12.579 7.751 1.00 84.69 84 PRO A CA 1
ATOM 631 C C . PRO A 1 84 ? -5.989 -11.378 8.155 1.00 84.69 84 PRO A C 1
ATOM 633 O O . PRO A 1 84 ? -5.439 -10.684 7.302 1.00 84.69 84 PRO A O 1
ATOM 636 N N . ALA A 1 85 ? -5.778 -11.151 9.458 1.00 85.75 85 ALA A N 1
ATOM 637 C CA . ALA A 1 85 ? -4.860 -10.112 9.923 1.00 85.75 85 ALA A CA 1
ATOM 638 C C . ALA A 1 85 ? -3.391 -10.497 9.671 1.00 85.75 85 ALA A C 1
ATOM 640 O O . ALA A 1 85 ? -2.579 -9.648 9.305 1.00 85.75 85 ALA A O 1
ATOM 641 N N . ALA A 1 86 ? -3.038 -11.777 9.819 1.00 87.75 86 ALA A N 1
ATOM 642 C CA . ALA A 1 86 ? -1.686 -12.253 9.531 1.00 87.75 86 ALA A CA 1
ATOM 643 C C . ALA A 1 86 ? -1.386 -12.244 8.022 1.00 87.75 86 ALA A C 1
ATOM 645 O O . ALA A 1 86 ? -0.283 -11.855 7.627 1.00 87.75 86 ALA A O 1
ATOM 646 N N . THR A 1 87 ? -2.360 -12.618 7.182 1.00 89.38 87 THR A N 1
ATOM 647 C CA . THR A 1 87 ? -2.225 -12.547 5.718 1.00 89.38 87 THR A CA 1
ATOM 648 C C . THR A 1 87 ? -2.062 -11.104 5.261 1.00 89.38 87 THR A C 1
ATOM 650 O O . THR A 1 87 ? -1.119 -10.820 4.523 1.00 89.38 87 THR A O 1
ATOM 653 N N . TYR A 1 88 ? -2.876 -10.179 5.782 1.00 90.44 88 TYR A N 1
ATOM 654 C CA . TYR A 1 88 ? -2.745 -8.750 5.501 1.00 90.44 88 TYR A CA 1
ATOM 655 C C . TYR A 1 88 ? -1.345 -8.225 5.847 1.00 90.44 88 TYR A C 1
ATOM 657 O O . TYR A 1 88 ? -0.675 -7.654 4.993 1.00 90.44 88 TYR A O 1
ATOM 665 N N . LEU A 1 89 ? -0.850 -8.481 7.065 1.00 89.81 89 LEU A N 1
ATOM 666 C CA . LEU A 1 89 ? 0.485 -8.033 7.491 1.00 89.81 89 LEU A CA 1
ATOM 667 C C . LEU A 1 89 ? 1.624 -8.686 6.692 1.00 89.81 89 LEU A C 1
ATOM 669 O O . LEU A 1 89 ? 2.715 -8.132 6.576 1.00 89.81 89 LEU A O 1
ATOM 673 N N . SER A 1 90 ? 1.430 -9.899 6.170 1.00 90.62 90 SER A N 1
ATOM 674 C CA . SER A 1 90 ? 2.415 -10.526 5.279 1.00 90.62 90 SER A CA 1
ATOM 675 C C . SER A 1 90 ? 2.445 -9.865 3.900 1.00 90.62 90 SER A C 1
ATOM 677 O O . SER A 1 90 ? 3.529 -9.587 3.393 1.00 90.62 90 SER A O 1
ATOM 679 N N . ALA A 1 91 ? 1.273 -9.546 3.350 1.00 90.50 91 ALA A N 1
ATOM 680 C CA . ALA A 1 91 ? 1.131 -8.899 2.054 1.00 90.50 91 ALA A CA 1
ATOM 681 C C . ALA A 1 91 ? 1.533 -7.408 2.103 1.00 90.50 91 ALA A C 1
ATOM 683 O O . ALA A 1 91 ? 2.093 -6.869 1.152 1.00 90.50 91 ALA A O 1
ATOM 684 N N . GLU A 1 92 ? 1.336 -6.738 3.240 1.00 90.06 92 GLU A N 1
ATOM 685 C CA . GLU A 1 92 ? 1.833 -5.376 3.462 1.00 90.06 92 GLU A CA 1
ATOM 686 C C . GLU A 1 92 ? 3.369 -5.341 3.523 1.00 90.06 92 GLU A C 1
ATOM 688 O O . GLU A 1 92 ? 3.990 -4.516 2.854 1.00 90.06 92 GLU A O 1
ATOM 693 N N . ARG A 1 93 ? 4.001 -6.324 4.181 1.00 90.69 93 ARG A N 1
ATOM 694 C CA . ARG A 1 93 ? 5.465 -6.491 4.148 1.00 90.69 93 ARG A CA 1
ATOM 695 C C . ARG A 1 93 ? 6.007 -6.809 2.755 1.00 90.69 93 ARG A C 1
ATOM 697 O O . ARG A 1 93 ? 7.094 -6.342 2.417 1.00 90.69 93 ARG A O 1
ATOM 704 N N . SER A 1 94 ? 5.293 -7.593 1.941 1.00 91.38 94 SER A N 1
ATOM 705 C CA . SER A 1 94 ? 5.723 -7.850 0.560 1.00 91.38 94 SER A CA 1
ATOM 706 C C . SER A 1 94 ? 5.604 -6.605 -0.316 1.00 91.38 94 SER A C 1
ATOM 708 O O . SER A 1 94 ? 6.509 -6.344 -1.106 1.00 91.38 94 SER A O 1
ATOM 710 N N . ALA A 1 95 ? 4.550 -5.801 -0.144 1.00 89.50 95 ALA A N 1
ATOM 711 C CA . ALA A 1 95 ? 4.422 -4.515 -0.826 1.00 89.50 95 ALA A CA 1
ATOM 712 C C . ALA A 1 95 ? 5.562 -3.560 -0.431 1.00 89.50 95 ALA A C 1
ATOM 714 O O . ALA A 1 95 ? 6.189 -2.953 -1.298 1.00 89.50 95 ALA A O 1
ATOM 715 N N . ASP A 1 96 ? 5.904 -3.496 0.858 1.00 89.19 96 ASP A N 1
ATOM 716 C CA . ASP A 1 96 ? 7.052 -2.731 1.347 1.00 89.19 96 ASP A CA 1
ATOM 717 C C . ASP A 1 96 ? 8.373 -3.184 0.710 1.00 89.19 96 ASP A C 1
ATOM 719 O O . ASP A 1 96 ? 9.157 -2.348 0.258 1.00 89.19 96 ASP A O 1
ATOM 723 N N . ALA A 1 97 ? 8.596 -4.497 0.610 1.00 90.19 97 ALA A N 1
ATOM 724 C CA . ALA A 1 97 ? 9.784 -5.056 -0.028 1.00 90.19 97 ALA A CA 1
ATOM 725 C C . ALA A 1 97 ? 9.870 -4.706 -1.524 1.00 90.19 97 ALA A C 1
ATOM 727 O O . ALA A 1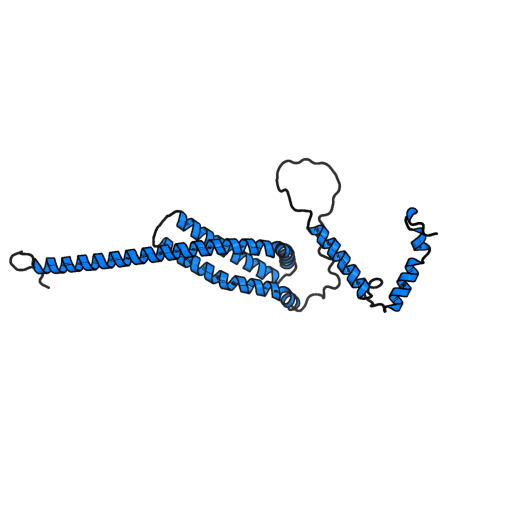 97 ? 10.960 -4.418 -2.021 1.00 90.19 97 ALA A O 1
ATOM 728 N N . LEU A 1 98 ? 8.739 -4.687 -2.240 1.00 87.62 98 LEU A N 1
ATOM 729 C CA . LEU A 1 98 ? 8.685 -4.270 -3.645 1.00 87.62 98 LEU A CA 1
ATOM 730 C C . LEU A 1 98 ? 9.049 -2.792 -3.816 1.00 87.62 98 LEU A C 1
ATOM 732 O O . LEU A 1 98 ? 9.792 -2.456 -4.739 1.00 87.62 98 LEU A O 1
ATOM 736 N N . VAL A 1 99 ? 8.583 -1.912 -2.924 1.00 88.19 99 VAL A N 1
ATOM 737 C CA . VAL A 1 99 ? 8.955 -0.490 -2.982 1.00 88.19 99 VAL A CA 1
ATOM 738 C C . VAL A 1 99 ? 10.430 -0.282 -2.618 1.00 88.19 99 VAL A C 1
ATOM 740 O O . VAL A 1 99 ? 11.123 0.474 -3.297 1.00 88.19 99 VAL A O 1
ATOM 743 N N . SER A 1 100 ? 10.966 -1.006 -1.630 1.00 86.62 100 SER A N 1
ATOM 744 C CA . SER A 1 100 ? 12.406 -0.973 -1.330 1.00 86.62 100 SER A CA 1
ATOM 745 C C . SER A 1 100 ? 13.263 -1.484 -2.496 1.00 86.62 100 SER A C 1
ATOM 747 O O . SER A 1 100 ? 14.314 -0.914 -2.785 1.00 86.62 100 SER A O 1
ATOM 749 N N . ALA A 1 101 ? 12.809 -2.516 -3.214 1.00 83.81 101 ALA A N 1
ATOM 750 C CA . ALA A 1 101 ? 13.482 -2.997 -4.419 1.00 83.81 101 ALA A CA 1
ATOM 751 C C . ALA A 1 101 ? 13.458 -1.953 -5.551 1.00 83.81 101 ALA A C 1
ATOM 753 O O . ALA A 1 101 ? 14.457 -1.781 -6.247 1.00 83.81 101 ALA A O 1
ATOM 754 N N . LEU A 1 102 ? 12.349 -1.224 -5.714 1.00 82.31 102 LEU A N 1
ATOM 755 C CA . LEU A 1 102 ? 12.239 -0.114 -6.666 1.00 82.31 102 LEU A CA 1
ATOM 756 C C . LEU A 1 102 ? 13.202 1.032 -6.344 1.00 82.31 102 LEU A C 1
ATOM 758 O O . LEU A 1 102 ? 13.846 1.563 -7.250 1.00 82.31 102 LEU A O 1
ATOM 762 N N . GLN A 1 103 ? 13.343 1.378 -5.064 1.00 83.44 103 GLN A N 1
ATOM 763 C CA . GLN A 1 103 ? 14.302 2.387 -4.622 1.00 83.44 103 GLN A CA 1
ATOM 764 C C . GLN A 1 103 ? 15.745 1.962 -4.940 1.00 83.44 103 GLN A C 1
ATOM 766 O O . GLN A 1 103 ? 16.495 2.737 -5.531 1.00 83.44 103 GLN A O 1
ATOM 771 N N . ALA A 1 104 ? 16.107 0.708 -4.649 1.00 79.00 104 ALA A N 1
ATOM 772 C CA . ALA A 1 104 ? 17.433 0.172 -4.963 1.00 79.00 104 ALA A CA 1
ATOM 773 C C . ALA A 1 104 ? 17.736 0.188 -6.474 1.00 79.00 104 ALA A C 1
ATOM 775 O O . ALA A 1 104 ? 18.867 0.451 -6.883 1.00 79.00 104 ALA A O 1
ATOM 776 N N . VAL A 1 105 ? 16.725 -0.050 -7.319 1.00 75.62 105 VAL A N 1
ATOM 777 C CA . VAL A 1 105 ? 16.847 0.074 -8.781 1.00 75.62 105 VAL A CA 1
ATOM 778 C C . VAL A 1 105 ? 17.125 1.523 -9.200 1.00 75.62 105 VAL A C 1
ATOM 780 O O . VAL A 1 105 ? 17.991 1.749 -10.046 1.00 75.62 105 VAL A O 1
ATOM 783 N N . GLY A 1 106 ? 16.450 2.504 -8.594 1.00 72.25 106 GLY A N 1
ATOM 784 C CA . GLY A 1 106 ? 16.699 3.928 -8.852 1.00 72.25 106 GLY A CA 1
ATOM 785 C C . GLY A 1 106 ? 18.107 4.382 -8.442 1.00 72.25 106 GLY A C 1
ATOM 786 O O . GLY A 1 106 ? 18.771 5.103 -9.187 1.00 72.25 106 GLY A O 1
ATOM 787 N N . GLU A 1 107 ? 18.598 3.913 -7.294 1.00 74.31 107 GLU A N 1
ATOM 788 C CA . GLU A 1 107 ? 19.947 4.215 -6.789 1.00 74.31 107 GLU A CA 1
ATOM 789 C C . GLU A 1 107 ? 21.053 3.555 -7.638 1.00 74.31 107 GLU A C 1
ATOM 791 O O . GLU A 1 107 ? 22.089 4.168 -7.923 1.00 74.31 107 GLU A O 1
ATOM 796 N N . ALA A 1 108 ? 20.820 2.329 -8.119 1.00 67.31 108 ALA A N 1
ATOM 797 C CA . ALA A 1 108 ? 21.740 1.628 -9.015 1.00 67.31 108 ALA A CA 1
ATOM 798 C C . ALA A 1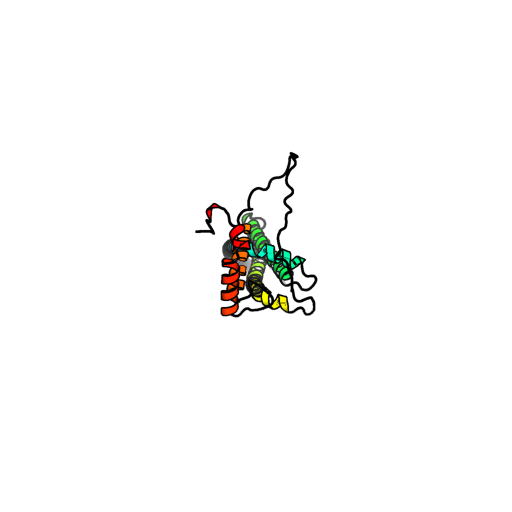 108 ? 21.895 2.343 -10.371 1.00 67.31 108 ALA A C 1
ATOM 800 O O . ALA A 1 108 ? 23.002 2.416 -10.902 1.00 67.31 108 ALA A O 1
ATOM 801 N N . GLU A 1 109 ? 20.827 2.934 -10.913 1.00 63.53 109 GLU A N 1
ATOM 802 C CA . GLU A 1 109 ? 20.932 3.770 -12.116 1.00 63.53 109 GLU A CA 1
ATOM 803 C C . GLU A 1 109 ? 21.730 5.061 -11.876 1.00 63.53 109 GLU A C 1
ATOM 805 O O . GLU A 1 109 ? 22.493 5.482 -12.746 1.00 63.53 109 GLU A O 1
ATOM 810 N N . ALA A 1 110 ? 21.574 5.697 -10.710 1.00 63.56 110 ALA A N 1
ATOM 811 C CA . ALA A 1 110 ? 22.263 6.948 -10.386 1.00 63.56 110 ALA A CA 1
ATOM 812 C C . ALA A 1 110 ? 23.791 6.779 -10.269 1.00 63.56 110 ALA A C 1
ATOM 814 O O . ALA A 1 110 ? 24.539 7.720 -10.529 1.00 63.56 110 ALA A O 1
ATOM 815 N N . SER A 1 111 ? 24.256 5.577 -9.916 1.00 64.06 111 SER A N 1
ATOM 816 C CA . SER A 1 111 ? 25.681 5.255 -9.753 1.00 64.06 111 SER A CA 1
ATOM 817 C C . SER A 1 111 ? 26.413 4.892 -11.057 1.00 64.06 111 SER A C 1
ATOM 819 O O . SER A 1 111 ? 27.636 4.770 -11.051 1.00 64.06 111 SER A O 1
ATOM 821 N N . GLY A 1 112 ? 25.710 4.770 -12.192 1.00 60.31 112 GLY A N 1
ATOM 822 C CA . GLY A 1 112 ? 26.327 4.682 -13.526 1.00 60.31 112 GLY A CA 1
ATOM 823 C C . GLY A 1 112 ? 27.121 3.399 -13.829 1.00 60.31 112 GLY A C 1
ATOM 824 O O . GLY A 1 112 ? 27.881 3.362 -14.800 1.00 60.31 112 GLY A O 1
ATOM 825 N N . VAL A 1 113 ? 26.968 2.332 -13.039 1.00 47.91 113 VAL A N 1
ATOM 826 C CA . VAL A 1 113 ? 27.733 1.085 -13.208 1.00 47.91 113 VAL A CA 1
ATOM 827 C C . VAL A 1 113 ? 27.012 0.128 -14.180 1.00 47.91 113 VAL A C 1
ATOM 829 O O . VAL A 1 113 ? 26.096 -0.591 -13.794 1.00 47.91 113 VAL A O 1
ATOM 832 N N . GLY A 1 114 ? 27.438 0.079 -15.454 1.00 53.22 114 GLY A N 1
ATOM 833 C CA . GLY A 1 114 ? 27.056 -0.987 -16.414 1.00 53.22 114 GLY A CA 1
ATOM 834 C C . GLY A 1 114 ? 25.974 -0.629 -17.454 1.00 53.22 114 GLY A C 1
ATOM 835 O O . GLY A 1 114 ? 24.965 -1.319 -17.601 1.00 53.22 114 GLY A O 1
ATOM 836 N N . ALA A 1 115 ? 26.217 0.431 -18.220 1.00 54.12 115 ALA A N 1
ATOM 837 C CA . ALA A 1 115 ? 25.260 1.268 -18.958 1.00 54.12 115 ALA A CA 1
ATOM 838 C C . ALA A 1 115 ? 24.497 0.695 -20.191 1.00 54.12 115 ALA A C 1
ATOM 840 O O . ALA A 1 115 ? 24.315 1.408 -21.175 1.00 54.12 115 ALA A O 1
ATOM 841 N N . CYS A 1 116 ? 24.050 -0.574 -20.229 1.00 49.34 116 CYS A N 1
ATOM 842 C CA . CYS A 1 116 ? 23.028 -0.944 -21.244 1.00 49.34 116 CYS A CA 1
ATOM 843 C C . CYS A 1 116 ? 22.272 -2.264 -21.019 1.00 49.34 116 CYS A C 1
ATOM 845 O O . CYS A 1 116 ? 21.094 -2.387 -21.369 1.00 49.34 116 CYS A O 1
ATOM 847 N N . ALA A 1 117 ? 22.947 -3.295 -20.504 1.00 47.56 117 ALA A N 1
ATOM 848 C CA . ALA A 1 117 ? 22.320 -4.596 -20.235 1.00 47.56 117 ALA A CA 1
ATOM 849 C C . ALA A 1 117 ? 21.717 -4.644 -18.824 1.00 47.56 117 ALA A C 1
ATOM 851 O O . ALA A 1 117 ? 20.581 -5.090 -18.662 1.00 47.56 117 ALA A O 1
ATOM 852 N N . LEU A 1 118 ? 22.441 -4.102 -17.837 1.00 53.00 118 LEU A N 1
ATOM 853 C CA . LEU A 1 118 ? 21.937 -3.893 -16.480 1.00 53.00 118 LEU A CA 1
ATOM 854 C C . LEU A 1 118 ? 20.783 -2.886 -16.473 1.00 53.00 118 LEU A C 1
ATOM 856 O O . LEU A 1 118 ? 19.760 -3.173 -15.872 1.00 53.00 118 LEU A O 1
ATOM 860 N N . GLU A 1 119 ? 20.868 -1.798 -17.244 1.00 63.03 119 GLU A N 1
ATOM 861 C CA . GLU A 1 119 ? 19.774 -0.819 -17.370 1.00 63.03 119 GLU A CA 1
ATOM 862 C C . GLU A 1 119 ? 18.467 -1.453 -17.865 1.00 63.03 119 GLU A C 1
ATOM 864 O O . GLU A 1 119 ? 17.414 -1.247 -17.273 1.00 63.03 119 GLU A O 1
ATOM 869 N N . ARG A 1 120 ? 18.506 -2.301 -18.903 1.00 64.94 120 ARG A N 1
ATOM 870 C CA . ARG A 1 120 ? 17.292 -2.978 -19.396 1.00 64.94 120 ARG A CA 1
ATOM 871 C C . ARG A 1 120 ? 16.715 -3.970 -18.388 1.00 64.94 120 ARG A C 1
ATOM 873 O O . ARG A 1 120 ? 15.496 -4.044 -18.251 1.00 64.94 120 ARG A O 1
ATOM 880 N N . ALA A 1 121 ? 17.565 -4.726 -17.696 1.00 69.38 121 ALA A N 1
ATOM 881 C CA . ALA A 1 121 ? 17.124 -5.675 -16.676 1.00 69.38 121 ALA A CA 1
ATOM 882 C C . ALA A 1 121 ? 16.528 -4.958 -15.453 1.00 69.38 121 ALA A C 1
ATOM 884 O O . ALA A 1 121 ? 15.478 -5.370 -14.961 1.00 69.38 121 ALA A O 1
ATOM 885 N N . CYS A 1 122 ? 17.149 -3.860 -15.021 1.00 70.81 122 CYS A N 1
ATOM 886 C CA . CYS A 1 122 ? 16.683 -2.988 -13.947 1.00 70.81 122 CYS A CA 1
ATOM 887 C C . CYS A 1 122 ? 15.351 -2.321 -14.296 1.00 70.81 122 CYS A C 1
ATOM 889 O O . CYS A 1 122 ? 14.400 -2.428 -13.525 1.00 70.81 122 CYS A O 1
ATOM 891 N N . VAL A 1 123 ? 15.228 -1.738 -15.492 1.00 73.75 123 VAL A N 1
ATOM 892 C CA . VAL A 1 123 ? 13.972 -1.140 -15.968 1.00 73.75 123 VAL A CA 1
ATOM 893 C C . VAL A 1 123 ? 12.863 -2.192 -16.066 1.00 73.75 123 VAL A C 1
ATOM 895 O O . VAL A 1 123 ? 11.737 -1.939 -15.643 1.00 73.75 123 VAL A O 1
ATOM 898 N N . ALA A 1 124 ? 13.161 -3.400 -16.554 1.00 78.69 124 ALA A N 1
ATOM 899 C CA . ALA A 1 124 ? 12.187 -4.492 -16.609 1.00 78.69 124 ALA A CA 1
ATOM 900 C C . ALA A 1 124 ? 11.810 -5.035 -15.218 1.00 78.69 124 ALA A C 1
ATOM 902 O O . ALA A 1 124 ? 10.668 -5.437 -14.993 1.00 78.69 124 ALA A O 1
ATOM 903 N N . ALA A 1 125 ? 12.749 -5.081 -14.272 1.00 80.31 125 ALA A N 1
ATOM 904 C CA . ALA A 1 125 ? 12.471 -5.440 -12.883 1.00 80.31 125 ALA A CA 1
ATOM 905 C C . ALA A 1 125 ? 11.596 -4.379 -12.203 1.00 80.31 125 ALA A C 1
ATOM 907 O O . ALA A 1 125 ? 10.588 -4.735 -11.595 1.00 80.31 125 ALA A O 1
ATOM 908 N N . GLY A 1 126 ? 11.914 -3.096 -12.390 1.00 78.88 126 GLY A N 1
ATOM 909 C CA . GLY A 1 126 ? 11.127 -1.985 -11.868 1.00 78.88 126 GLY A CA 1
ATOM 910 C C . GLY A 1 126 ? 9.713 -1.956 -12.443 1.00 78.88 126 GLY A C 1
ATOM 911 O O . GLY A 1 126 ? 8.744 -1.928 -11.692 1.00 78.88 126 GLY A O 1
ATOM 912 N N . ALA A 1 127 ? 9.565 -2.101 -13.762 1.00 81.38 127 ALA A N 1
ATOM 913 C CA . ALA A 1 127 ? 8.251 -2.177 -14.399 1.00 81.38 127 ALA A CA 1
ATOM 914 C C . ALA A 1 127 ? 7.391 -3.331 -13.849 1.00 81.38 127 ALA A C 1
ATOM 916 O O . ALA A 1 127 ? 6.198 -3.148 -13.607 1.00 81.38 127 ALA A O 1
ATOM 917 N N . ARG A 1 128 ? 7.991 -4.506 -13.601 1.00 85.12 128 ARG A N 1
ATOM 918 C CA . ARG A 1 128 ? 7.295 -5.646 -12.980 1.00 85.12 128 ARG A CA 1
ATOM 919 C C . ARG A 1 128 ? 6.875 -5.356 -11.541 1.00 85.12 128 ARG A C 1
ATOM 921 O O . ARG A 1 128 ? 5.744 -5.662 -11.184 1.00 85.12 128 ARG A O 1
ATOM 928 N N . ALA A 1 129 ? 7.745 -4.747 -10.738 1.00 86.31 129 ALA A N 1
ATOM 929 C CA . ALA A 1 129 ? 7.415 -4.376 -9.364 1.00 86.31 129 ALA A CA 1
ATOM 930 C C . ALA A 1 129 ? 6.283 -3.334 -9.310 1.00 86.31 129 ALA A C 1
ATOM 932 O O . ALA A 1 129 ? 5.348 -3.493 -8.530 1.00 86.31 129 ALA A O 1
ATOM 933 N N . CYS A 1 130 ? 6.300 -2.325 -10.189 1.00 84.06 130 CYS A N 1
ATOM 934 C CA . CYS A 1 130 ? 5.205 -1.360 -10.315 1.00 84.06 130 CYS A CA 1
ATOM 935 C C . CYS A 1 130 ? 3.885 -2.029 -10.722 1.00 84.06 130 CYS A C 1
ATOM 937 O O . CYS A 1 130 ? 2.844 -1.727 -10.141 1.00 84.06 130 CYS A O 1
ATOM 939 N N . ALA A 1 131 ? 3.919 -2.947 -11.694 1.00 86.56 131 ALA A N 1
ATOM 940 C CA . ALA A 1 131 ? 2.732 -3.686 -12.119 1.00 86.56 131 ALA A CA 1
ATOM 941 C C . ALA A 1 131 ? 2.158 -4.546 -10.983 1.00 86.56 131 ALA A C 1
ATOM 943 O O . ALA A 1 131 ? 0.946 -4.575 -10.792 1.00 86.56 131 ALA A O 1
ATOM 944 N N . GLN A 1 132 ? 3.025 -5.192 -10.199 1.00 89.81 132 GLN A N 1
ATOM 945 C CA . GLN A 1 132 ? 2.610 -5.987 -9.047 1.00 89.81 132 GLN A CA 1
ATOM 946 C C . GLN A 1 132 ? 1.975 -5.111 -7.957 1.00 89.81 132 GLN A C 1
ATOM 948 O O . GLN A 1 132 ? 0.881 -5.409 -7.488 1.00 89.81 132 GLN A O 1
ATOM 953 N N . LEU A 1 133 ? 2.594 -3.976 -7.616 1.00 88.50 133 LEU A N 1
ATOM 954 C CA . LEU A 1 133 ? 2.041 -3.027 -6.642 1.00 88.50 133 LEU A CA 1
ATOM 955 C C . LEU A 1 133 ? 0.679 -2.462 -7.067 1.00 88.50 133 LEU A C 1
ATOM 957 O O . LEU A 1 133 ? -0.187 -2.257 -6.217 1.00 88.50 133 LEU A O 1
ATOM 961 N N . ALA A 1 134 ? 0.469 -2.232 -8.366 1.00 87.38 134 ALA A N 1
ATOM 962 C CA . ALA A 1 134 ? -0.811 -1.760 -8.893 1.00 87.38 134 ALA A CA 1
ATOM 963 C C . ALA A 1 134 ? -1.957 -2.766 -8.677 1.00 87.38 134 ALA A C 1
ATOM 965 O O . ALA A 1 134 ? -3.112 -2.354 -8.582 1.00 87.38 134 ALA A O 1
ATOM 966 N N . VAL A 1 135 ? -1.644 -4.061 -8.576 1.00 91.12 135 VAL A N 1
ATOM 967 C CA . VAL A 1 135 ? -2.609 -5.131 -8.279 1.00 91.12 135 VAL A CA 1
ATOM 968 C C . VAL A 1 135 ? -2.752 -5.341 -6.770 1.00 91.12 135 VAL A C 1
ATOM 970 O O . VAL A 1 135 ? -3.870 -5.424 -6.260 1.00 91.12 135 VAL A O 1
ATOM 973 N N . ASP A 1 136 ? -1.633 -5.385 -6.045 1.00 90.00 136 ASP A N 1
ATOM 974 C CA . ASP A 1 136 ? -1.614 -5.744 -4.625 1.00 90.00 136 ASP A CA 1
ATOM 975 C C . ASP A 1 136 ? -2.208 -4.650 -3.729 1.00 90.00 136 ASP A C 1
ATOM 977 O O . ASP A 1 136 ? -2.897 -4.955 -2.757 1.00 90.00 136 ASP A O 1
ATOM 981 N N . LEU A 1 137 ? -1.970 -3.366 -4.031 1.00 88.06 137 LEU A N 1
ATOM 982 C CA . LEU A 1 137 ? -2.413 -2.262 -3.170 1.00 88.06 137 LEU A CA 1
ATOM 983 C C . LEU A 1 137 ? -3.946 -2.131 -3.075 1.00 88.06 137 LEU A C 1
ATOM 985 O O . LEU A 1 137 ? -4.443 -2.003 -1.950 1.00 88.06 137 LEU A O 1
ATOM 989 N N . PRO A 1 138 ? -4.719 -2.185 -4.181 1.00 90.88 138 PRO A N 1
ATOM 990 C CA . PRO A 1 138 ? -6.177 -2.236 -4.102 1.00 90.88 138 PRO A CA 1
ATOM 991 C C . PRO A 1 138 ? -6.674 -3.475 -3.352 1.00 90.88 138 PRO A C 1
ATOM 993 O O . PRO A 1 138 ? -7.526 -3.351 -2.477 1.00 90.88 138 PRO A O 1
ATOM 996 N N . ALA A 1 139 ? -6.097 -4.650 -3.625 1.00 90.25 139 ALA A N 1
ATOM 997 C CA . ALA A 1 139 ? -6.487 -5.897 -2.966 1.00 90.25 139 ALA A CA 1
ATOM 998 C C . ALA A 1 139 ? -6.241 -5.859 -1.447 1.00 90.25 13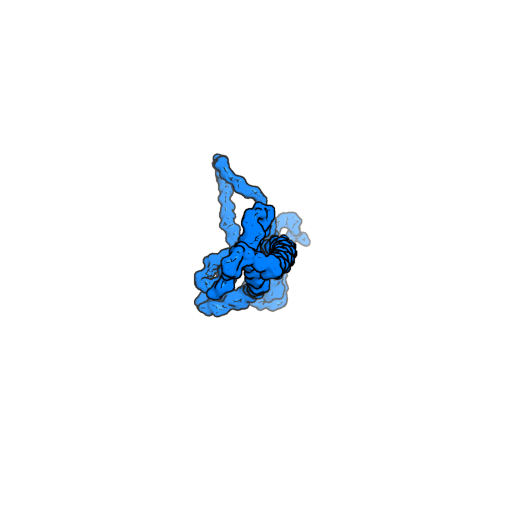9 ALA A C 1
ATOM 1000 O O . ALA A 1 139 ? -7.077 -6.308 -0.666 1.00 90.25 139 ALA A O 1
ATOM 1001 N N . LEU A 1 140 ? -5.125 -5.269 -1.009 1.00 90.12 140 LEU A N 1
ATOM 1002 C CA . LEU A 1 140 ? -4.842 -5.019 0.405 1.00 90.12 140 LEU A CA 1
ATOM 1003 C C . LEU A 1 140 ? -5.875 -4.084 1.038 1.00 90.12 140 LEU A C 1
ATOM 1005 O O . LEU A 1 140 ? -6.261 -4.285 2.188 1.00 90.12 140 LEU A O 1
ATOM 1009 N N . ASN A 1 141 ? -6.302 -3.046 0.318 1.00 90.12 141 ASN A N 1
ATOM 1010 C CA . ASN A 1 141 ? -7.317 -2.125 0.815 1.00 90.12 141 ASN A CA 1
ATOM 1011 C C . ASN A 1 141 ? -8.669 -2.827 1.000 1.00 90.12 141 ASN A C 1
ATOM 1013 O O . ASN A 1 141 ? -9.265 -2.709 2.067 1.00 90.12 141 ASN A O 1
ATOM 1017 N N . GLU A 1 142 ? -9.100 -3.609 0.009 1.00 90.50 142 GLU A N 1
ATOM 1018 C CA . GLU A 1 142 ? -10.314 -4.428 0.108 1.00 90.50 142 GLU A CA 1
ATOM 1019 C C . GLU A 1 142 ? -10.218 -5.438 1.256 1.00 90.50 142 GLU A C 1
ATOM 1021 O O . GLU A 1 142 ? -11.126 -5.525 2.072 1.00 90.50 142 GLU A O 1
ATOM 1026 N N . MET A 1 143 ? -9.077 -6.115 1.422 1.00 88.50 143 MET A N 1
ATOM 1027 C CA . MET A 1 143 ? -8.865 -7.047 2.536 1.00 88.50 143 MET A CA 1
ATOM 1028 C C . MET A 1 143 ? -9.014 -6.373 3.907 1.00 88.50 143 MET A C 1
ATOM 1030 O O . MET A 1 143 ? -9.538 -6.979 4.841 1.00 88.50 143 MET A O 1
ATOM 1034 N N . LEU A 1 144 ? -8.563 -5.123 4.050 1.00 88.19 144 LEU A N 1
ATOM 1035 C CA . LEU A 1 144 ? -8.704 -4.371 5.297 1.00 88.19 144 LEU A CA 1
ATOM 1036 C C . LEU A 1 144 ? -10.163 -3.961 5.544 1.00 88.19 144 LEU A C 1
ATOM 1038 O O . LEU A 1 144 ? -10.626 -4.034 6.683 1.00 88.19 144 LEU A O 1
ATOM 1042 N N . LEU A 1 145 ? -10.892 -3.581 4.491 1.00 88.00 145 LEU A N 1
ATOM 1043 C CA . LEU A 1 145 ? -12.325 -3.283 4.562 1.00 88.00 145 LEU A CA 1
ATOM 1044 C C . LEU A 1 145 ? -13.145 -4.537 4.890 1.00 88.00 145 LEU A C 1
ATOM 1046 O O . LEU A 1 145 ? -14.011 -4.495 5.757 1.00 88.00 145 LEU A O 1
ATOM 1050 N N . GLU A 1 146 ? -12.836 -5.672 4.267 1.00 85.25 146 GLU A N 1
ATOM 1051 C CA . GLU A 1 146 ? -13.538 -6.941 4.464 1.00 85.25 146 GLU A CA 1
ATOM 1052 C C . GLU A 1 146 ? -13.130 -7.682 5.741 1.00 85.25 146 GLU A C 1
ATOM 1054 O O . GLU A 1 146 ? -13.810 -8.635 6.135 1.00 85.25 146 GLU A O 1
ATOM 1059 N N . LEU A 1 147 ? -12.073 -7.234 6.431 1.00 81.00 147 LEU A N 1
ATOM 1060 C CA . LEU A 1 147 ? -11.520 -7.896 7.614 1.00 81.00 147 LEU A CA 1
ATOM 1061 C C . LEU A 1 147 ? -12.608 -8.216 8.653 1.00 81.00 147 LEU A C 1
ATOM 1063 O O . LEU A 1 147 ? -12.616 -9.301 9.237 1.00 81.00 147 LEU A O 1
ATOM 1067 N N . HIS A 1 148 ? -13.566 -7.302 8.848 1.00 77.25 148 HIS A N 1
ATOM 1068 C CA . HIS A 1 148 ? -14.671 -7.481 9.793 1.00 77.25 148 HIS A CA 1
ATOM 1069 C C . HIS A 1 148 ? -15.674 -8.573 9.375 1.00 77.25 148 HIS A C 1
ATOM 1071 O O . HIS A 1 148 ? -16.285 -9.202 10.241 1.00 77.25 148 HIS A O 1
ATOM 1077 N N . ASN A 1 149 ? -15.838 -8.821 8.073 1.00 77.06 149 ASN A N 1
ATOM 1078 C CA . ASN A 1 149 ? -16.705 -9.870 7.529 1.00 77.06 149 ASN A CA 1
ATOM 1079 C C . ASN A 1 149 ? -16.015 -11.234 7.601 1.00 77.06 149 ASN A C 1
ATOM 1081 O O . ASN A 1 149 ? -16.622 -12.223 8.011 1.00 77.06 149 ASN A O 1
ATOM 1085 N N . THR A 1 150 ? -14.725 -11.278 7.268 1.00 68.69 150 THR A N 1
ATOM 1086 C CA . THR A 1 150 ? -13.939 -12.518 7.232 1.00 68.69 150 THR A CA 1
ATOM 1087 C C . THR A 1 150 ? -13.611 -13.060 8.621 1.00 68.69 150 THR A C 1
ATOM 1089 O O . THR A 1 150 ? -13.439 -14.262 8.792 1.00 68.69 150 THR A O 1
ATOM 1092 N N . TRP A 1 151 ? -13.589 -12.195 9.642 1.00 66.06 151 TRP A N 1
ATOM 1093 C CA . TRP A 1 151 ? -13.279 -12.577 11.024 1.00 66.06 151 TRP A CA 1
ATOM 1094 C C . TRP A 1 151 ? -14.310 -13.532 11.648 1.00 66.06 151 TRP A C 1
ATOM 1096 O O . TRP A 1 151 ? -13.999 -14.269 12.580 1.00 66.06 151 TRP A O 1
ATOM 1106 N N . SER A 1 152 ? -15.551 -13.524 11.154 1.00 56.31 152 SER A N 1
ATOM 1107 C CA . SER A 1 152 ? -16.653 -14.301 11.741 1.00 56.31 152 SER A CA 1
ATOM 1108 C C . SER A 1 152 ? -16.891 -15.653 11.056 1.00 56.31 152 SER A C 1
ATOM 1110 O O . SER A 1 152 ? -17.727 -16.424 11.528 1.00 56.31 152 SER A O 1
ATOM 1112 N N . ALA A 1 153 ? -16.198 -15.939 9.948 1.00 49.50 153 ALA A N 1
ATOM 1113 C CA . ALA A 1 153 ? -16.550 -17.041 9.052 1.00 49.50 153 ALA A CA 1
ATOM 1114 C C . ALA A 1 153 ? -15.863 -18.384 9.369 1.00 49.50 153 ALA A C 1
ATOM 1116 O O . ALA A 1 153 ? -16.344 -19.418 8.908 1.00 49.50 153 ALA A O 1
ATOM 1117 N N . GLU A 1 154 ? -14.820 -18.426 10.206 1.00 47.81 154 GLU A N 1
ATOM 1118 C CA . GLU A 1 154 ? -14.267 -19.700 10.690 1.00 47.81 154 GLU A CA 1
ATOM 1119 C C . GLU A 1 154 ? -15.016 -20.182 11.942 1.00 47.81 154 GLU A C 1
ATOM 1121 O O . GLU A 1 154 ? -14.663 -19.956 13.099 1.00 47.81 154 GLU A O 1
ATOM 1126 N N . THR A 1 155 ? -16.130 -20.846 11.655 1.00 47.91 155 THR A N 1
ATOM 1127 C CA . THR A 1 155 ? -16.861 -21.805 12.486 1.00 47.91 155 THR A CA 1
ATOM 1128 C C . THR A 1 155 ? -16.025 -22.493 13.580 1.00 47.91 155 THR A C 1
ATOM 1130 O O . THR A 1 155 ? -15.168 -23.320 13.279 1.00 47.91 155 THR A O 1
ATOM 1133 N N . GLY A 1 156 ? -16.374 -22.261 14.857 1.00 46.56 156 GLY A N 1
ATOM 1134 C CA . GLY A 1 156 ? -16.178 -23.271 15.913 1.00 46.56 156 GLY A CA 1
ATOM 1135 C C . GLY A 1 156 ? -15.702 -22.819 17.300 1.00 46.56 156 GLY A C 1
ATOM 1136 O O . GLY A 1 156 ? -15.732 -23.626 18.225 1.00 46.56 156 GLY A O 1
ATOM 1137 N N . GLY A 1 157 ? -15.290 -21.568 17.513 1.00 40.88 157 GLY A N 1
ATOM 1138 C CA . GLY A 1 157 ? -14.600 -21.190 18.755 1.00 40.88 157 GLY A CA 1
ATOM 1139 C C . GLY A 1 157 ? -15.240 -20.041 19.523 1.00 40.88 157 GLY A C 1
ATOM 1140 O O . GLY A 1 157 ? -14.848 -18.905 19.326 1.00 40.88 157 GLY A O 1
ATOM 1141 N N . ARG A 1 158 ? -16.166 -20.349 20.444 1.00 40.62 158 ARG A N 1
ATOM 1142 C CA . ARG A 1 158 ? -16.655 -19.485 21.545 1.00 40.62 158 ARG A CA 1
ATOM 1143 C C . ARG A 1 158 ? -17.040 -18.052 21.134 1.00 40.62 158 ARG A C 1
ATOM 1145 O O . ARG A 1 158 ? -16.200 -17.161 21.049 1.00 40.62 158 ARG A O 1
ATOM 1152 N N . ARG A 1 159 ? -18.355 -17.793 21.043 1.00 41.22 159 ARG A N 1
ATOM 1153 C CA . ARG A 1 159 ? -18.909 -16.433 21.180 1.00 41.22 159 ARG A CA 1
ATOM 1154 C C . ARG A 1 159 ? -18.164 -15.721 22.308 1.00 41.22 159 ARG A C 1
ATOM 1156 O O . ARG A 1 159 ? -18.146 -16.215 23.435 1.00 41.22 159 ARG A O 1
ATOM 1163 N N . LEU A 1 160 ? -17.550 -14.587 21.991 1.00 47.66 160 LEU A N 1
ATOM 1164 C CA . LEU A 1 160 ? -16.785 -13.758 22.917 1.00 47.66 160 LEU A CA 1
ATOM 1165 C C . LEU A 1 160 ? -17.730 -13.035 23.890 1.00 47.66 160 LEU A C 1
ATOM 1167 O O . LEU A 1 160 ? -17.774 -11.813 23.971 1.00 47.66 160 LEU A O 1
ATOM 1171 N N . THR A 1 161 ? -18.512 -13.790 24.655 1.00 41.75 161 THR A N 1
ATOM 1172 C CA . THR A 1 161 ? -19.048 -13.313 25.922 1.00 41.75 161 THR A CA 1
ATOM 1173 C C . THR A 1 161 ? -17.866 -13.284 26.884 1.00 41.75 161 THR A C 1
ATOM 1175 O O . THR A 1 161 ? -17.399 -14.341 27.300 1.00 41.75 161 THR A O 1
ATOM 1178 N N . ARG A 1 162 ? -17.395 -12.076 27.223 1.00 38.56 162 ARG A N 1
ATOM 1179 C CA . ARG A 1 162 ? -16.232 -11.778 28.088 1.00 38.56 162 ARG A CA 1
ATOM 1180 C C . ARG A 1 162 ? -14.872 -11.799 27.377 1.00 38.56 162 ARG A C 1
ATOM 1182 O O . ARG A 1 162 ? -13.965 -12.512 27.790 1.00 38.56 162 ARG A O 1
ATOM 1189 N N . GLN A 1 163 ? -14.668 -10.948 26.375 1.00 39.41 163 GLN A N 1
ATOM 1190 C CA . GLN A 1 163 ? -13.326 -10.377 26.227 1.00 39.41 163 GLN A CA 1
ATOM 1191 C C . GLN A 1 163 ? -13.233 -9.157 27.135 1.00 39.41 163 GLN A C 1
ATOM 1193 O O . GLN A 1 163 ? -13.948 -8.171 26.949 1.00 39.41 163 GLN A O 1
ATOM 1198 N N . ALA A 1 164 ? -12.365 -9.240 28.144 1.00 36.44 164 ALA A N 1
ATOM 1199 C CA . ALA A 1 164 ? -11.824 -8.035 28.748 1.00 36.44 164 ALA A CA 1
ATOM 1200 C C . ALA A 1 164 ? -11.232 -7.202 27.605 1.00 36.44 164 ALA A C 1
ATOM 1202 O O . ALA A 1 164 ? -10.546 -7.754 26.742 1.00 36.44 164 ALA A O 1
ATOM 1203 N N . ALA A 1 165 ? -11.543 -5.904 27.566 1.00 38.47 165 ALA A N 1
ATOM 1204 C CA . ALA A 1 165 ? -10.875 -4.994 26.644 1.00 38.47 165 ALA A CA 1
ATOM 1205 C C . ALA A 1 165 ? -9.369 -5.267 26.733 1.00 38.47 165 ALA A C 1
ATOM 1207 O O . ALA A 1 165 ? -8.860 -5.413 27.843 1.00 38.47 165 ALA A O 1
ATOM 1208 N N . VAL A 1 166 ? -8.690 -5.412 25.594 1.00 41.25 166 VAL A N 1
ATOM 1209 C CA . VAL A 1 166 ? -7.241 -5.622 25.549 1.00 41.25 166 VAL A CA 1
ATOM 1210 C C . VAL A 1 166 ? -6.591 -4.407 26.205 1.00 41.25 166 VAL A C 1
ATOM 1212 O O . VAL A 1 166 ? -6.410 -3.360 25.592 1.00 41.25 166 VAL A O 1
ATOM 1215 N N . VAL A 1 167 ? -6.323 -4.527 27.501 1.00 40.06 167 VAL A N 1
ATOM 1216 C CA . VAL A 1 167 ? -5.536 -3.576 28.266 1.00 40.06 167 VAL A CA 1
ATOM 1217 C C . VAL A 1 167 ? -4.091 -3.958 28.002 1.00 40.06 167 VAL A C 1
ATOM 1219 O O . VAL A 1 167 ? -3.663 -5.061 28.344 1.00 40.06 167 VAL A O 1
ATOM 1222 N N . THR A 1 168 ? -3.312 -3.042 27.434 1.00 41.22 168 THR A N 1
ATOM 1223 C CA . THR A 1 168 ? -1.858 -3.063 27.590 1.00 41.22 168 THR A CA 1
ATOM 1224 C C . THR A 1 168 ? -1.550 -2.843 29.070 1.00 41.22 168 THR A C 1
ATOM 1226 O O . THR A 1 168 ? -1.319 -1.721 29.518 1.00 41.22 168 THR A O 1
ATOM 1229 N N . SER A 1 169 ? -1.612 -3.909 29.867 1.00 34.41 169 SER A N 1
ATOM 1230 C CA . SER A 1 169 ? -1.140 -3.888 31.245 1.00 34.41 169 SER A CA 1
ATOM 1231 C C . SER A 1 169 ? 0.381 -4.000 31.206 1.00 34.41 169 SER A C 1
ATOM 1233 O O . SER A 1 169 ? 0.940 -5.094 31.221 1.00 34.41 169 SER A O 1
ATOM 1235 N N . ARG A 1 170 ? 1.077 -2.861 31.143 1.00 32.47 170 ARG A N 1
ATOM 1236 C CA . ARG A 1 170 ? 2.390 -2.776 31.789 1.00 32.47 170 ARG A CA 1
ATOM 1237 C C . ARG A 1 170 ? 2.109 -2.459 33.249 1.00 32.47 170 ARG A C 1
ATOM 1239 O O . ARG A 1 170 ? 1.722 -1.345 33.585 1.00 32.47 170 ARG A O 1
ATOM 1246 N N . HIS A 1 171 ? 2.222 -3.483 34.088 1.00 35.97 171 HIS A N 1
ATOM 1247 C CA . HIS A 1 171 ? 2.115 -3.364 35.535 1.00 35.97 171 HIS A CA 1
ATOM 1248 C C . HIS A 1 171 ? 3.024 -2.242 36.047 1.00 35.97 171 HIS A C 1
ATOM 1250 O O . HIS A 1 171 ? 4.231 -2.235 35.805 1.00 35.97 171 HIS A O 1
ATOM 1256 N N . ASN A 1 172 ? 2.417 -1.308 36.771 1.00 38.66 172 ASN A N 1
ATOM 1257 C CA . ASN A 1 172 ? 3.094 -0.230 37.463 1.00 38.66 172 ASN A CA 1
ATOM 1258 C C . ASN A 1 172 ? 3.753 -0.822 38.720 1.00 38.66 172 ASN A C 1
ATOM 1260 O O . ASN A 1 172 ? 3.078 -1.062 39.720 1.00 38.66 172 ASN A O 1
ATOM 1264 N N . LYS A 1 173 ? 5.057 -1.120 38.669 1.00 36.12 173 LYS A N 1
ATOM 1265 C CA . LYS A 1 173 ? 5.839 -1.434 39.872 1.00 36.12 173 LYS A CA 1
ATOM 1266 C C . LYS A 1 173 ? 6.442 -0.126 40.376 1.00 36.12 173 LYS A C 1
ATOM 1268 O O . LYS A 1 173 ? 7.409 0.379 39.813 1.00 36.12 173 LYS A O 1
ATOM 1273 N N . HIS A 1 174 ? 5.830 0.440 41.411 1.00 32.06 174 HIS A N 1
ATOM 1274 C CA . HIS A 1 174 ? 6.416 1.542 42.163 1.00 32.06 174 HIS A CA 1
ATOM 1275 C C . HIS A 1 174 ? 7.748 1.097 42.792 1.00 32.06 174 HIS A C 1
ATOM 1277 O O . HIS A 1 174 ? 7.790 0.116 43.526 1.00 32.06 174 HIS A O 1
ATOM 1283 N N . GLY A 1 175 ? 8.804 1.856 42.489 1.00 33.03 175 GLY A N 1
ATOM 1284 C CA . GLY A 1 175 ? 9.858 2.262 43.422 1.00 33.03 175 GLY A CA 1
ATOM 1285 C C . GLY A 1 175 ? 10.783 1.190 43.999 1.00 33.03 175 GLY A C 1
ATOM 1286 O O . GLY A 1 175 ? 10.536 0.679 45.083 1.00 33.03 175 GLY A O 1
ATOM 1287 N N . THR A 1 176 ? 11.945 0.999 43.373 1.00 30.41 176 THR A N 1
ATOM 1288 C CA . THR A 1 176 ? 13.204 1.297 44.073 1.00 30.41 176 THR A CA 1
ATOM 1289 C C . THR A 1 176 ? 14.334 1.519 43.071 1.00 30.41 176 THR A C 1
ATOM 1291 O O . THR A 1 176 ? 14.418 0.868 42.032 1.00 30.41 176 THR A O 1
ATOM 1294 N N . SER A 1 177 ? 15.150 2.513 43.387 1.00 39.12 177 SER A N 1
ATOM 1295 C CA . SER A 1 177 ? 16.321 3.012 42.676 1.00 39.12 177 SER A CA 1
ATOM 1296 C C . SER A 1 177 ? 17.291 1.927 42.202 1.00 39.12 177 SER A C 1
ATOM 1298 O O . SER A 1 177 ? 17.751 1.109 42.995 1.00 39.12 177 SER A O 1
ATOM 1300 N N . GLY A 1 178 ? 17.694 2.013 40.937 1.00 29.56 178 GLY A N 1
ATOM 1301 C CA . GLY A 1 178 ? 18.813 1.262 40.380 1.00 29.56 178 GLY A CA 1
ATOM 1302 C C . GLY A 1 178 ? 19.235 1.880 39.056 1.00 29.56 178 GLY A C 1
ATOM 1303 O O . GLY A 1 178 ? 18.688 1.549 38.010 1.00 29.56 178 GLY A O 1
ATOM 1304 N N . VAL A 1 179 ? 20.165 2.830 39.123 1.00 38.53 179 VAL A N 1
ATOM 1305 C CA . VAL A 1 179 ? 20.829 3.422 37.961 1.00 38.53 179 VAL A CA 1
ATOM 1306 C C . VAL A 1 179 ? 21.640 2.329 37.261 1.00 38.53 179 VAL A C 1
ATOM 1308 O O . VAL A 1 179 ? 22.516 1.724 37.873 1.00 38.53 179 VAL A O 1
ATOM 1311 N N . GLY A 1 180 ? 21.348 2.091 35.983 1.00 31.91 180 GLY A N 1
ATOM 1312 C CA . GLY A 1 180 ? 22.140 1.261 35.081 1.00 31.91 180 GLY A CA 1
ATOM 1313 C C . GLY A 1 180 ? 22.367 2.016 33.766 1.00 31.91 180 GLY A C 1
ATOM 1314 O O . GLY A 1 180 ? 21.407 2.582 33.239 1.00 31.91 180 GLY A O 1
ATOM 1315 N N . PRO A 1 181 ? 23.606 2.093 33.254 1.00 39.28 181 PRO A N 1
ATOM 1316 C CA . PRO A 1 181 ? 23.923 2.799 32.019 1.00 39.28 181 PRO A CA 1
ATOM 1317 C C . PRO A 1 181 ? 23.591 1.907 30.812 1.00 39.28 181 PRO A C 1
ATOM 1319 O O . PRO A 1 181 ? 23.636 0.689 30.942 1.00 39.28 181 PRO A O 1
ATOM 1322 N N . TRP A 1 182 ? 23.355 2.523 29.648 1.00 29.77 182 TRP A N 1
ATOM 1323 C CA . TRP A 1 182 ? 23.076 1.946 28.314 1.00 29.77 182 TRP A CA 1
ATOM 1324 C C . TRP A 1 182 ? 21.599 1.875 27.883 1.00 29.77 182 TRP A C 1
ATOM 1326 O O . TRP A 1 182 ? 20.824 1.059 28.368 1.00 29.77 182 TRP A O 1
ATOM 1336 N N . GLY A 1 183 ? 21.268 2.653 26.842 1.00 28.88 183 GLY A N 1
ATOM 1337 C CA . GLY A 1 183 ? 20.229 2.300 25.864 1.00 28.88 183 GLY A CA 1
ATOM 1338 C C . GLY A 1 183 ? 19.141 3.351 25.669 1.00 28.88 183 GLY A C 1
ATOM 1339 O O . GLY A 1 183 ? 18.248 3.478 26.496 1.00 28.88 183 GLY A O 1
ATOM 1340 N N . GLY A 1 184 ? 19.216 4.101 24.566 1.00 31.42 184 GLY A N 1
ATOM 1341 C CA . GLY A 1 184 ? 18.299 5.189 24.226 1.00 31.42 184 GLY A CA 1
ATOM 1342 C C . GLY A 1 184 ? 16.898 4.752 23.778 1.00 31.42 184 GLY A C 1
ATOM 1343 O O . GLY A 1 184 ? 16.649 3.587 23.479 1.00 31.42 184 GLY A O 1
ATOM 1344 N N . GLY A 1 185 ? 15.993 5.732 23.692 1.00 27.53 185 GLY A N 1
ATOM 1345 C CA . GLY A 1 185 ? 14.671 5.561 23.082 1.00 27.53 185 GLY A CA 1
ATOM 1346 C C . GLY A 1 185 ? 13.595 6.443 23.710 1.00 27.53 185 GLY A C 1
ATOM 1347 O O . GLY A 1 185 ? 12.716 5.944 24.407 1.00 27.53 185 GLY A O 1
ATOM 1348 N N . ALA A 1 186 ? 13.674 7.756 23.495 1.00 29.27 186 ALA A N 1
ATOM 1349 C CA . ALA A 1 186 ? 12.673 8.711 23.953 1.00 29.27 186 ALA A CA 1
ATOM 1350 C C . ALA A 1 186 ? 11.530 8.873 22.935 1.00 29.27 186 ALA A C 1
ATOM 1352 O O . ALA A 1 186 ? 11.784 9.089 21.754 1.00 29.27 186 ALA A O 1
ATOM 1353 N N . GLY A 1 187 ? 10.290 8.885 23.441 1.00 34.47 187 GLY A N 1
ATOM 1354 C CA . GLY A 1 187 ? 9.201 9.702 22.892 1.00 34.47 187 GLY A CA 1
ATOM 1355 C C . GLY A 1 187 ? 8.025 8.950 22.262 1.00 34.47 187 GLY A C 1
ATOM 1356 O O . GLY A 1 187 ? 8.094 8.558 21.106 1.00 34.47 187 GLY A O 1
ATOM 1357 N N . GLY A 1 188 ? 6.898 8.846 22.981 1.00 37.19 188 GLY A N 1
ATOM 1358 C CA . GLY A 1 188 ? 5.605 8.509 22.362 1.00 37.19 188 GLY A CA 1
ATOM 1359 C C . GLY A 1 188 ? 4.582 7.842 23.284 1.00 37.19 188 GLY A C 1
ATOM 1360 O O . GLY A 1 188 ? 4.157 6.729 23.010 1.00 37.19 188 GLY A O 1
ATOM 1361 N N . GLY A 1 189 ? 4.193 8.475 24.399 1.00 39.97 189 GLY A N 1
ATOM 1362 C CA . GLY A 1 189 ? 3.392 7.810 25.444 1.00 39.97 189 GLY A CA 1
ATOM 1363 C C . GLY A 1 189 ? 2.167 8.560 25.974 1.00 39.97 189 GLY A C 1
ATOM 1364 O O . GLY A 1 189 ? 1.726 8.245 27.072 1.00 39.97 189 GLY A O 1
ATOM 1365 N N . ALA A 1 190 ? 1.619 9.551 25.259 1.00 42.09 190 ALA A N 1
ATOM 1366 C CA . ALA A 1 190 ? 0.514 10.379 25.778 1.00 42.09 190 ALA A CA 1
ATOM 1367 C C . ALA A 1 190 ? -0.819 10.275 24.997 1.00 42.09 190 ALA A C 1
ATOM 1369 O O . ALA A 1 190 ? -1.862 10.674 25.514 1.00 42.09 190 ALA A O 1
ATOM 1370 N N . GLY A 1 191 ? -0.825 9.724 23.775 1.00 41.88 191 GLY A N 1
ATOM 1371 C CA . GLY A 1 191 ? -2.019 9.696 22.909 1.00 41.88 191 GLY A CA 1
ATOM 1372 C C . GLY A 1 191 ? -3.038 8.592 23.228 1.00 41.88 191 GLY A C 1
ATOM 1373 O O . GLY A 1 191 ? -4.243 8.836 23.196 1.00 41.88 191 GLY A O 1
ATOM 1374 N N . GLY A 1 192 ? -2.577 7.392 23.601 1.00 46.12 192 GLY A N 1
ATOM 1375 C CA . GLY A 1 192 ? -3.440 6.207 23.755 1.00 46.12 192 GLY A CA 1
ATOM 1376 C C . GLY A 1 192 ? -4.353 6.200 24.991 1.00 46.12 192 GLY A C 1
ATOM 1377 O O . GLY A 1 192 ? -5.399 5.559 24.988 1.00 46.12 192 GLY A O 1
ATOM 1378 N N . ALA A 1 193 ? -4.015 6.942 26.049 1.00 42.91 193 ALA A N 1
ATOM 1379 C CA . ALA A 1 193 ? -4.846 7.001 27.259 1.00 42.91 193 ALA A CA 1
ATOM 1380 C C . ALA A 1 193 ? -6.151 7.794 27.045 1.00 42.91 193 ALA A C 1
ATOM 1382 O O . ALA A 1 193 ? -7.183 7.500 27.653 1.00 42.91 193 ALA A O 1
ATOM 1383 N N . ARG A 1 194 ? -6.121 8.788 26.147 1.00 45.62 194 ARG A N 1
ATOM 1384 C CA . ARG A 1 194 ? -7.250 9.693 25.875 1.00 45.62 194 ARG A CA 1
ATOM 1385 C C . ARG A 1 194 ? -8.360 8.977 25.096 1.00 45.62 194 ARG A C 1
ATOM 1387 O O . ARG A 1 194 ? -9.538 9.191 25.375 1.00 45.62 194 ARG A O 1
ATOM 1394 N N . SER A 1 195 ? -7.990 8.077 24.181 1.00 60.78 195 SER A N 1
ATOM 1395 C CA . SER A 1 195 ? -8.939 7.274 23.400 1.00 60.78 195 SER A CA 1
ATOM 1396 C C . SER A 1 195 ? -9.616 6.184 24.238 1.00 60.78 195 SER A C 1
ATOM 1398 O O . SER A 1 195 ? -10.807 5.939 24.060 1.00 60.78 195 SER A O 1
ATOM 1400 N N . ALA A 1 196 ? -8.918 5.591 25.213 1.00 58.44 196 ALA A N 1
ATOM 1401 C CA . ALA A 1 196 ? -9.503 4.611 26.131 1.00 58.44 196 ALA A CA 1
ATOM 1402 C C . ALA A 1 196 ? -10.544 5.235 27.078 1.00 58.44 196 ALA A C 1
ATOM 1404 O O . ALA A 1 196 ? -11.618 4.665 27.286 1.00 58.44 196 ALA A O 1
ATOM 1405 N N . TRP A 1 197 ? -10.263 6.429 27.616 1.00 60.94 197 TRP A N 1
ATOM 1406 C CA . TRP A 1 197 ? -11.230 7.158 28.441 1.00 60.94 197 TRP A CA 1
ATOM 1407 C C . TRP A 1 197 ? -12.452 7.585 27.618 1.00 60.94 197 TRP A C 1
ATOM 1409 O O . TRP A 1 197 ? -13.584 7.354 28.043 1.00 60.94 197 TRP A O 1
ATOM 1419 N N . GLY A 1 198 ? -12.234 8.092 26.398 1.00 74.56 198 GLY A N 1
ATOM 1420 C CA . GLY A 1 198 ? -13.308 8.417 25.455 1.00 74.56 198 GLY A CA 1
ATOM 1421 C C . GLY A 1 198 ? -14.184 7.208 25.107 1.00 74.56 198 GLY A C 1
ATOM 1422 O O . GLY A 1 198 ? -15.409 7.291 25.186 1.00 74.56 198 GLY A O 1
ATOM 1423 N N . ALA A 1 199 ? -13.576 6.054 24.821 1.00 74.00 199 ALA A N 1
ATOM 1424 C CA . ALA A 1 199 ? -14.301 4.812 24.550 1.00 74.00 199 ALA A CA 1
ATOM 1425 C C . ALA A 1 199 ? -15.104 4.321 25.769 1.00 74.00 199 ALA A C 1
ATOM 1427 O O . ALA A 1 199 ? -16.224 3.826 25.620 1.00 74.00 199 ALA A O 1
ATOM 1428 N N . GLY A 1 200 ? -14.566 4.486 26.982 1.00 80.06 200 GLY A N 1
ATOM 1429 C CA . GLY A 1 200 ? -15.267 4.179 28.228 1.00 80.06 200 GLY A CA 1
ATOM 1430 C C . GLY A 1 200 ? -16.473 5.090 28.470 1.00 80.06 200 GLY A C 1
ATOM 1431 O O . GLY A 1 200 ? -17.548 4.607 28.829 1.00 80.06 200 GLY A O 1
ATOM 1432 N N . VAL A 1 201 ? -16.323 6.396 28.223 1.00 84.75 201 VAL A N 1
ATOM 1433 C CA . VAL A 1 201 ? -17.429 7.363 28.288 1.00 84.75 201 VAL A CA 1
ATOM 1434 C C . VAL A 1 201 ? -18.508 7.002 27.271 1.00 84.75 201 VAL A C 1
ATOM 1436 O O . VAL A 1 201 ? -19.667 6.859 27.653 1.00 84.75 201 VAL A O 1
ATOM 1439 N N . TRP A 1 202 ? -18.135 6.762 26.012 1.00 83.69 202 TRP A N 1
ATOM 1440 C CA . TRP A 1 202 ? -19.086 6.418 24.955 1.00 83.69 202 TRP A CA 1
ATOM 1441 C C . TRP A 1 202 ? -19.848 5.120 25.249 1.00 83.69 202 TRP A C 1
ATOM 1443 O O . TRP A 1 202 ? -21.067 5.070 25.093 1.00 83.69 202 TRP A O 1
ATOM 1453 N N . ARG A 1 203 ? -19.165 4.090 25.768 1.00 85.31 203 ARG A N 1
ATOM 1454 C CA . ARG A 1 203 ? -19.811 2.840 26.199 1.00 85.31 203 ARG A CA 1
ATOM 1455 C C . ARG A 1 203 ? -20.836 3.078 27.309 1.00 85.31 203 ARG A C 1
ATOM 1457 O O . ARG A 1 203 ? -21.933 2.539 27.223 1.00 85.31 203 ARG A O 1
ATOM 1464 N N . ARG A 1 204 ? -20.506 3.881 28.328 1.00 83.88 204 ARG A N 1
ATOM 1465 C CA . ARG A 1 204 ? -21.446 4.208 29.417 1.00 83.88 204 ARG A CA 1
ATOM 1466 C C . ARG A 1 204 ? -22.651 4.995 28.913 1.00 83.88 204 ARG A C 1
ATOM 1468 O O . ARG A 1 204 ? -23.775 4.655 29.256 1.00 83.88 204 ARG A O 1
ATOM 1475 N N . VAL A 1 205 ? -22.431 5.996 28.057 1.00 90.75 205 VAL A N 1
ATOM 1476 C CA . VAL A 1 205 ? -23.524 6.760 27.428 1.00 90.75 205 VAL A CA 1
ATOM 1477 C C . VAL A 1 205 ? -24.444 5.824 26.647 1.00 90.75 205 VAL A C 1
ATOM 1479 O O . VAL A 1 205 ? -25.660 5.877 26.803 1.00 90.75 205 VAL A O 1
ATOM 1482 N N . ARG A 1 206 ? -23.870 4.910 25.863 1.00 89.31 206 ARG A N 1
ATOM 1483 C CA . ARG A 1 206 ? -24.635 3.921 25.109 1.00 89.31 206 ARG A CA 1
ATOM 1484 C C . ARG A 1 206 ? -25.452 2.992 26.013 1.00 89.31 206 ARG A C 1
ATOM 1486 O O . ARG A 1 206 ? -26.618 2.766 25.716 1.00 89.31 206 ARG A O 1
ATOM 1493 N N . LEU A 1 207 ? -24.884 2.488 27.111 1.00 88.81 207 LEU A N 1
ATOM 1494 C CA . LEU A 1 207 ? -25.612 1.630 28.058 1.00 88.81 207 LEU A CA 1
ATOM 1495 C C . LEU A 1 207 ? -26.788 2.360 28.718 1.00 88.81 207 LEU A C 1
ATOM 1497 O O . LEU A 1 207 ? -27.865 1.777 28.825 1.00 88.81 207 LEU A O 1
ATOM 1501 N N . LYS A 1 208 ? -26.622 3.642 29.068 1.00 91.75 208 LYS A N 1
ATOM 1502 C CA . LYS A 1 208 ? -27.711 4.491 29.577 1.00 91.75 208 LYS A CA 1
ATOM 1503 C C . LYS A 1 208 ? -28.844 4.638 28.564 1.00 91.75 208 LYS A C 1
ATOM 1505 O O . LYS A 1 208 ? -29.992 4.375 28.896 1.00 91.75 208 LYS A O 1
ATOM 1510 N N . LEU A 1 209 ? -28.522 4.970 27.313 1.00 92.19 209 LEU A N 1
ATOM 1511 C CA . LEU A 1 209 ? -29.522 5.139 26.249 1.00 92.19 209 LEU A CA 1
ATOM 1512 C C . LEU A 1 209 ? -30.212 3.825 25.853 1.00 92.19 209 LEU A C 1
ATOM 1514 O O . LEU A 1 209 ? -31.387 3.818 25.493 1.00 92.19 209 LEU A O 1
ATOM 1518 N N . GLU A 1 210 ? -29.497 2.700 25.915 1.00 89.69 210 GLU A N 1
ATOM 1519 C CA . GLU A 1 210 ? -30.071 1.380 25.649 1.00 89.69 210 GLU A CA 1
ATOM 1520 C C . GLU A 1 210 ? -30.919 0.856 26.817 1.00 89.69 210 GLU A C 1
ATOM 1522 O O . GLU A 1 210 ? -31.679 -0.087 26.603 1.00 89.69 210 GLU A O 1
ATOM 1527 N N . GLY A 1 211 ? -30.828 1.455 28.010 1.00 88.62 211 GLY A N 1
ATOM 1528 C CA . GLY A 1 211 ? -31.524 1.009 29.218 1.00 88.62 211 GLY A CA 1
ATOM 1529 C C . GLY A 1 211 ? -30.875 -0.176 29.922 1.00 88.62 211 GLY A C 1
ATOM 1530 O O . GLY A 1 211 ? -31.572 -1.007 30.488 1.00 88.62 211 GLY A O 1
ATOM 1531 N N . ARG A 1 212 ? -29.549 -0.287 29.836 1.00 89.56 212 ARG A N 1
ATOM 1532 C CA . ARG A 1 212 ? -28.733 -1.403 30.346 1.00 89.56 212 ARG A CA 1
ATOM 1533 C C . ARG A 1 212 ? -27.699 -0.953 31.387 1.00 89.56 212 ARG A C 1
ATOM 1535 O O . ARG A 1 212 ? -26.678 -1.613 31.563 1.00 89.56 212 ARG A O 1
ATOM 1542 N N . ASP A 1 213 ? -27.912 0.211 31.999 1.00 84.31 213 ASP A N 1
ATOM 1543 C CA . ASP A 1 213 ? -26.956 0.828 32.931 1.00 84.31 213 ASP A CA 1
ATOM 1544 C C . ASP A 1 213 ? -26.915 0.097 34.282 1.00 84.31 213 ASP A C 1
ATOM 1546 O O . ASP A 1 213 ? -25.840 -0.236 34.771 1.00 84.31 213 ASP A O 1
ATOM 1550 N N . THR A 1 214 ? -28.084 -0.228 34.839 1.00 78.31 214 THR A N 1
ATOM 1551 C CA . THR A 1 214 ? -28.235 -0.994 36.087 1.00 78.31 214 THR A CA 1
ATOM 1552 C C . THR A 1 214 ? -27.926 -2.469 35.912 1.00 78.31 214 THR A C 1
ATOM 1554 O O . THR A 1 214 ? -27.153 -3.046 36.672 1.00 78.31 214 THR A O 1
ATOM 1557 N N . GLU A 1 215 ? -28.520 -3.089 34.893 1.00 78.38 215 GLU A N 1
ATOM 1558 C CA . GLU A 1 215 ? -28.321 -4.500 34.597 1.00 78.38 215 GLU A CA 1
ATOM 1559 C C . GLU A 1 215 ? -27.969 -4.676 33.113 1.00 78.38 215 GLU A C 1
ATOM 1561 O O . GLU A 1 215 ? -28.820 -4.490 32.247 1.00 78.38 215 GLU A O 1
ATOM 1566 N N . PRO A 1 216 ? -26.734 -5.079 32.763 1.00 76.56 216 PRO A N 1
ATOM 1567 C CA . PRO A 1 216 ? -26.322 -5.166 31.361 1.00 76.56 216 PRO A CA 1
ATOM 1568 C C . PRO A 1 216 ? -27.053 -6.275 30.585 1.00 76.56 216 PRO A C 1
ATOM 1570 O O . PRO A 1 216 ? -27.075 -6.259 29.352 1.00 76.56 216 PRO A O 1
ATOM 1573 N N . ALA A 1 217 ? -27.634 -7.248 31.296 1.00 80.25 217 ALA A N 1
ATOM 1574 C CA . ALA A 1 217 ? -28.374 -8.367 30.721 1.00 80.25 217 ALA A CA 1
ATOM 1575 C C . ALA A 1 217 ? -29.839 -8.023 30.402 1.00 80.25 217 ALA A C 1
ATOM 1577 O O . ALA A 1 217 ? -30.420 -8.624 29.496 1.00 80.25 217 ALA A O 1
ATOM 1578 N N . ARG A 1 218 ? -30.427 -7.045 31.101 1.00 86.12 218 ARG A N 1
ATOM 1579 C CA . ARG A 1 218 ? -31.838 -6.672 30.977 1.00 86.12 218 ARG A CA 1
ATOM 1580 C C . ARG A 1 218 ? -31.963 -5.250 30.444 1.00 86.12 218 ARG A C 1
ATOM 1582 O O . ARG A 1 218 ? -31.250 -4.346 30.849 1.00 86.12 218 ARG A O 1
ATOM 1589 N N . ARG A 1 219 ? -32.898 -5.039 29.521 1.00 89.62 219 ARG A N 1
ATOM 1590 C CA . ARG A 1 219 ? -33.250 -3.699 29.047 1.00 89.62 219 ARG A CA 1
ATOM 1591 C C . ARG A 1 219 ? -34.395 -3.154 29.897 1.00 89.62 219 ARG A C 1
ATOM 1593 O O . ARG A 1 219 ? -35.505 -3.666 29.793 1.00 89.62 219 ARG A O 1
ATOM 1600 N N . ALA A 1 220 ? -34.116 -2.154 30.725 1.00 87.81 220 ALA A N 1
ATOM 1601 C CA . ALA A 1 220 ? -35.110 -1.450 31.523 1.00 87.81 220 ALA A CA 1
ATOM 1602 C C . ALA A 1 220 ? -35.966 -0.530 30.642 1.00 87.81 220 ALA A C 1
ATOM 1604 O O . ALA A 1 220 ? -35.456 0.121 29.721 1.00 87.81 220 ALA A O 1
ATOM 1605 N N . MET A 1 221 ? -37.261 -0.456 30.936 1.00 92.06 221 MET A N 1
ATOM 1606 C CA . MET A 1 221 ? -38.164 0.496 30.286 1.00 92.06 221 MET A CA 1
ATOM 1607 C C . MET A 1 221 ? -37.899 1.924 30.798 1.00 92.06 221 MET A C 1
ATOM 1609 O O . MET A 1 221 ? -37.382 2.083 31.902 1.00 92.06 221 MET A O 1
ATOM 1613 N N . PRO A 1 222 ? -38.253 2.986 30.045 1.00 92.88 222 PRO A N 1
ATOM 1614 C CA . PRO A 1 222 ? -37.950 4.360 30.455 1.00 92.88 222 PRO A CA 1
ATOM 1615 C C . PRO A 1 222 ? -38.488 4.744 31.841 1.00 92.88 222 PRO A C 1
ATOM 1617 O O . PRO A 1 222 ? -37.797 5.433 32.579 1.00 92.88 222 PRO A O 1
ATOM 1620 N N . HIS A 1 223 ? -39.681 4.272 32.219 1.00 95.12 223 HIS A N 1
ATOM 1621 C CA . HIS A 1 223 ? -40.245 4.535 33.549 1.00 95.12 223 HIS A CA 1
ATOM 1622 C C . HIS A 1 223 ? -39.433 3.848 34.658 1.00 95.12 223 HIS A C 1
ATOM 1624 O O . HIS A 1 223 ? -39.056 4.507 35.614 1.00 95.12 223 HIS A O 1
ATOM 1630 N N . GLU A 1 224 ? -39.046 2.579 34.475 1.00 93.62 224 GLU A N 1
ATOM 1631 C CA . GLU A 1 224 ? -38.205 1.845 35.435 1.00 93.62 224 GLU A CA 1
ATOM 1632 C C . GLU A 1 224 ? -36.838 2.517 35.629 1.00 93.62 224 GLU A C 1
ATOM 1634 O O . GLU A 1 224 ? -36.303 2.545 36.734 1.00 93.62 224 GLU A O 1
ATOM 1639 N N . GLN A 1 225 ? -36.264 3.070 34.553 1.00 92.88 225 GLN A N 1
ATOM 1640 C CA . GLN A 1 225 ? -35.007 3.818 34.630 1.00 92.88 225 GLN A CA 1
ATOM 1641 C C . GLN A 1 225 ? -35.166 5.102 35.444 1.00 92.88 225 GLN A C 1
ATOM 1643 O O . GLN A 1 225 ? -34.309 5.407 36.268 1.00 92.88 225 GLN A O 1
ATOM 1648 N N . VAL A 1 226 ? -36.245 5.852 35.206 1.00 95.50 226 VAL A N 1
ATOM 1649 C CA . VAL A 1 226 ? -36.536 7.092 35.935 1.00 95.50 226 VAL A CA 1
ATOM 1650 C C . VAL A 1 226 ? -36.770 6.796 37.414 1.00 95.50 226 VAL A C 1
ATOM 1652 O O . VAL A 1 226 ? -36.147 7.442 38.253 1.00 95.50 226 VAL A O 1
ATOM 1655 N N . ASP A 1 227 ? -37.580 5.785 37.730 1.00 95.25 227 ASP A N 1
ATOM 1656 C CA . ASP A 1 227 ? -37.863 5.373 39.108 1.00 95.25 227 ASP A CA 1
ATOM 1657 C C . ASP A 1 227 ? -36.579 4.964 39.840 1.00 95.25 227 ASP A C 1
ATOM 1659 O O . ASP A 1 227 ? -36.328 5.411 40.962 1.00 95.25 227 ASP A O 1
ATOM 1663 N N . TYR A 1 228 ? -35.716 4.184 39.179 1.00 92.44 228 TYR A N 1
ATOM 1664 C CA . TYR A 1 228 ? -34.418 3.800 39.729 1.00 92.44 228 TYR A CA 1
ATOM 1665 C C . TYR A 1 228 ? -33.523 5.018 40.001 1.00 92.44 228 TYR A C 1
ATOM 1667 O O . TYR A 1 228 ? -32.995 5.158 41.105 1.00 92.44 228 TYR A O 1
ATOM 1675 N N . ILE A 1 229 ? -33.383 5.929 39.032 1.00 94.06 229 ILE A N 1
ATOM 1676 C CA . ILE A 1 229 ? -32.545 7.130 39.174 1.00 94.06 229 ILE A CA 1
ATOM 1677 C C . ILE A 1 229 ? -33.028 8.006 40.333 1.00 94.06 229 ILE A C 1
ATOM 1679 O O . ILE A 1 229 ? -32.206 8.487 41.110 1.00 94.06 229 ILE A O 1
ATOM 1683 N N . ILE A 1 230 ? -34.344 8.197 40.466 1.00 95.75 230 ILE A N 1
ATOM 1684 C CA . ILE A 1 230 ? -34.925 8.947 41.584 1.00 95.75 230 ILE A CA 1
ATOM 1685 C C . ILE A 1 230 ? -34.592 8.246 42.904 1.00 95.75 230 ILE A C 1
ATOM 1687 O O . ILE A 1 230 ? -34.094 8.896 43.820 1.00 95.75 230 ILE A O 1
ATOM 1691 N N . SER A 1 231 ? -34.794 6.926 42.987 1.00 94.81 231 SER A N 1
ATOM 1692 C CA . SER A 1 231 ? -34.541 6.165 44.216 1.00 94.81 231 SER A CA 1
ATOM 1693 C C . SER A 1 231 ? -33.088 6.277 44.698 1.00 94.81 231 SER A C 1
ATOM 1695 O O . SER A 1 231 ? -32.857 6.570 45.870 1.00 94.81 231 SER A O 1
ATOM 1697 N N . GLU A 1 232 ? -32.113 6.168 43.790 1.00 93.31 232 GLU A N 1
ATOM 1698 C CA . GLU A 1 232 ? -30.686 6.320 44.099 1.00 93.31 232 GLU A CA 1
ATOM 1699 C C . GLU A 1 232 ? -30.331 7.754 44.503 1.00 93.31 232 GLU A C 1
ATOM 1701 O O . GLU A 1 232 ? -29.567 7.960 45.447 1.00 93.31 232 GLU A O 1
ATOM 1706 N N . ALA A 1 233 ? -30.893 8.751 43.811 1.00 92.75 233 ALA A N 1
ATOM 1707 C CA . ALA A 1 233 ? -30.625 10.163 44.077 1.00 92.75 233 ALA A CA 1
ATOM 1708 C C . ALA A 1 233 ? -31.221 10.644 45.411 1.00 92.75 233 ALA A C 1
ATOM 1710 O O . ALA A 1 233 ? -30.675 11.552 46.031 1.00 92.75 233 ALA A O 1
ATOM 1711 N N . THR A 1 234 ? -32.325 10.037 45.859 1.00 94.56 234 THR A N 1
ATOM 1712 C CA . THR A 1 234 ? -32.983 10.359 47.139 1.00 94.56 234 THR A CA 1
ATOM 1713 C C . THR A 1 234 ? -32.545 9.472 48.306 1.00 94.56 234 THR A C 1
ATOM 1715 O O . THR A 1 234 ? -33.011 9.663 49.429 1.00 94.56 234 THR A O 1
ATOM 1718 N N . SER A 1 235 ? -31.665 8.493 48.069 1.00 94.12 235 SER A N 1
ATOM 1719 C CA . SER A 1 235 ? -31.207 7.573 49.111 1.00 94.12 235 SER A CA 1
ATOM 1720 C C . SER A 1 235 ? -30.357 8.302 50.153 1.00 94.12 235 SER A C 1
ATOM 1722 O O . SER A 1 235 ? -29.296 8.845 49.839 1.00 94.12 235 SER A O 1
ATOM 1724 N N . ALA A 1 236 ? -30.789 8.263 51.416 1.00 91.81 236 ALA A N 1
ATOM 1725 C CA . ALA A 1 236 ? -30.050 8.856 52.531 1.00 91.81 236 ALA A CA 1
ATOM 1726 C C . ALA A 1 236 ? -28.638 8.257 52.687 1.00 91.81 236 ALA A C 1
ATOM 1728 O O . ALA A 1 236 ? -27.715 8.967 53.081 1.00 91.81 236 ALA A O 1
ATOM 1729 N N . GLU A 1 237 ? -28.459 6.979 52.334 1.00 93.38 237 GLU A N 1
ATOM 1730 C CA . GLU A 1 237 ? -27.161 6.290 52.359 1.00 93.38 237 GLU A CA 1
ATOM 1731 C C . GLU A 1 237 ? -26.196 6.833 51.297 1.00 93.38 237 GLU A C 1
ATOM 1733 O O . GLU A 1 237 ? -25.004 6.966 51.551 1.00 93.38 237 GLU A O 1
ATOM 1738 N N . ASN A 1 238 ? -26.699 7.205 50.116 1.00 91.56 238 ASN A N 1
ATOM 1739 C CA . ASN A 1 238 ? -25.869 7.818 49.078 1.00 91.56 238 ASN A CA 1
ATOM 1740 C C . ASN A 1 238 ? -25.543 9.276 49.419 1.00 91.56 238 ASN A C 1
ATOM 1742 O O . ASN A 1 238 ? -24.411 9.726 49.228 1.00 91.56 238 ASN A O 1
ATOM 1746 N N . LEU A 1 239 ? -26.527 10.009 49.944 1.00 90.50 239 LEU A N 1
ATOM 1747 C CA . LEU A 1 239 ? -26.381 11.421 50.297 1.00 90.50 239 LEU A CA 1
ATOM 1748 C C . LEU A 1 239 ? -25.379 11.631 51.440 1.00 90.50 239 LEU A C 1
ATOM 1750 O O . LEU A 1 239 ? -24.617 12.595 51.403 1.00 90.50 239 LEU A O 1
ATOM 1754 N N . CYS A 1 240 ? -25.315 10.723 52.420 1.00 90.00 240 CYS A N 1
ATOM 1755 C CA . CYS A 1 240 ? -24.377 10.841 53.541 1.00 90.00 240 CYS A CA 1
ATOM 1756 C C . CYS A 1 240 ? -22.913 10.533 53.173 1.00 90.00 240 CYS A C 1
ATOM 1758 O O . CYS A 1 240 ? -22.012 10.891 53.928 1.00 90.00 240 CYS A O 1
ATOM 1760 N N . LEU A 1 241 ? -22.666 9.907 52.015 1.00 90.81 241 LEU A N 1
ATOM 1761 C CA . LEU A 1 241 ? -21.323 9.618 51.495 1.00 90.81 241 LEU A CA 1
ATOM 1762 C C . LEU A 1 241 ? -20.751 10.745 50.624 1.00 90.81 241 LEU A C 1
ATOM 1764 O O . LEU A 1 241 ? -19.586 10.686 50.219 1.00 90.81 241 LEU A O 1
ATOM 1768 N N . MET A 1 242 ? -21.557 11.755 50.292 1.00 88.31 242 MET A N 1
ATOM 1769 C CA . MET A 1 242 ? -21.096 12.885 49.495 1.00 88.31 242 MET A CA 1
ATOM 1770 C C . MET A 1 242 ? -20.078 13.734 50.263 1.00 88.31 242 MET A C 1
ATOM 1772 O O . MET A 1 242 ? -20.062 13.794 51.489 1.00 88.31 242 MET A O 1
ATOM 1776 N N . TYR A 1 243 ? -19.215 14.424 49.517 1.00 93.06 243 TYR A N 1
ATOM 1777 C CA . TYR A 1 243 ? -18.281 15.386 50.096 1.00 93.06 243 TYR A CA 1
ATOM 1778 C C . TYR A 1 243 ? -19.038 16.493 50.850 1.00 93.06 243 TYR A C 1
ATOM 1780 O O . TYR A 1 243 ? -20.033 16.996 50.346 1.00 93.06 243 TYR A O 1
ATOM 1788 N N . GLU A 1 244 ? -18.554 16.929 52.013 1.00 89.88 244 GLU A N 1
ATOM 1789 C CA . GLU A 1 244 ? -19.256 17.898 52.878 1.00 89.88 244 GLU A CA 1
ATOM 1790 C C . GLU A 1 244 ? -19.659 19.195 52.152 1.00 89.88 244 GLU A C 1
ATOM 1792 O O . GLU A 1 244 ? -20.737 19.739 52.381 1.00 89.88 244 GLU A O 1
ATOM 1797 N N . GLY A 1 245 ? -18.837 19.662 51.205 1.00 92.44 245 GLY A N 1
ATOM 1798 C CA . GLY A 1 245 ? -19.128 20.852 50.399 1.00 92.44 245 GLY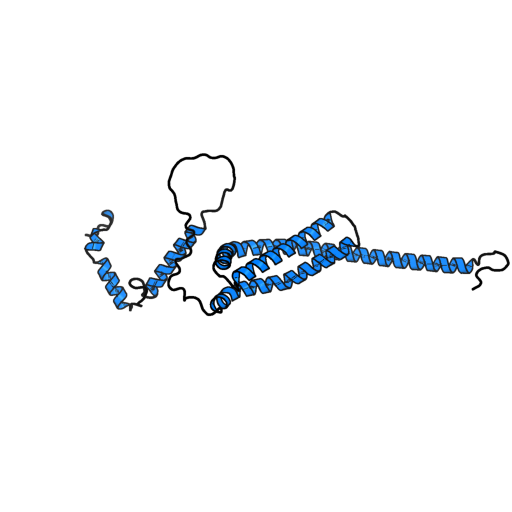 A CA 1
ATOM 1799 C C . GLY A 1 245 ? -20.259 20.691 49.375 1.00 92.44 245 GLY A C 1
ATOM 1800 O O . GLY A 1 245 ? -20.657 21.681 48.770 1.00 92.44 245 GLY A O 1
ATOM 1801 N N . TRP A 1 246 ? -20.783 19.478 49.167 1.00 91.62 246 TRP A N 1
ATOM 1802 C CA . TRP A 1 246 ? -21.980 19.242 48.350 1.00 91.62 246 TRP A CA 1
ATOM 1803 C C . TRP A 1 246 ? -23.283 19.632 49.067 1.00 91.62 246 TRP A C 1
ATOM 1805 O O . TRP A 1 246 ? -24.301 19.757 48.396 1.00 91.62 246 TRP A O 1
ATOM 1815 N N . MET A 1 247 ? -23.255 19.836 50.395 1.00 92.38 247 MET A N 1
ATOM 1816 C CA . MET A 1 247 ? -24.395 20.272 51.220 1.00 92.38 247 MET A CA 1
ATOM 1817 C C . MET A 1 247 ? -25.704 19.509 50.956 1.00 92.38 247 MET A C 1
ATOM 1819 O O . MET A 1 247 ? -26.751 20.110 50.742 1.00 92.38 247 MET A O 1
ATOM 1823 N N . ALA A 1 248 ? -25.661 18.175 51.004 1.00 85.81 248 ALA A N 1
ATOM 1824 C CA . ALA A 1 248 ? -26.803 17.304 50.697 1.00 85.81 248 ALA A CA 1
ATOM 1825 C C . ALA A 1 248 ? -28.042 17.478 51.613 1.00 85.81 248 ALA A C 1
ATOM 1827 O O . ALA A 1 248 ? -29.076 16.863 51.367 1.00 85.81 248 ALA A O 1
ATOM 1828 N N . TRP A 1 249 ? -27.932 18.269 52.685 1.00 86.00 249 TRP A N 1
ATOM 1829 C CA . TRP A 1 249 ? -28.980 18.524 53.682 1.00 86.00 249 TRP A CA 1
ATOM 1830 C C . TRP A 1 249 ? -29.741 19.846 53.486 1.00 86.00 249 TRP A C 1
ATOM 1832 O O . TRP A 1 249 ? -30.656 20.118 54.264 1.00 86.00 249 TRP A O 1
ATOM 1842 N N . VAL A 1 250 ? -29.324 20.692 52.538 1.00 81.31 250 VAL A N 1
ATOM 1843 C CA . VAL A 1 250 ? -29.956 21.993 52.241 1.00 81.31 250 VAL A CA 1
ATOM 1844 C C . VAL A 1 250 ? -31.029 21.816 51.178 1.00 81.31 250 VAL A C 1
ATOM 1846 O O . VAL A 1 250 ? -32.152 22.312 51.414 1.00 81.31 250 VAL A O 1
#